Protein AF-A0A7X9EE13-F1 (afdb_monomer)

pLDDT: mean 93.96, std 5.69, range [60.81, 98.5]

Radius of gyration: 19.26 Å; Cα contacts (8 Å, |Δi|>4): 317; chains: 1; bounding box: 49×41×53 Å

Sequence (187 aa):
MRIAAYLAGLGEIGYSKIFLTPEFGPRQRLFMVMTEMELEPDPIYNGPPLCNRCMACVRECPGNAINPHKTVKVTLAGHEVEWGEFDPYKCLWAFRGAEPAKEGEKGYYIEGRDDFKPSPYTPFYRKPRNVFTHGEAICGGRGCIRACMLQLEKRGVIKNKFINPFRTEKPWLVDWSDYDPNDPRAR

Foldseek 3Di:
DQLVCQQQQQAAQAQLSQGQGQAQGRPDDDDDDDDPDDDDGDDGHDDDHLHPLPCQLCVFQLLNFFANPAKDWDQRPNDIHIHTHGHVVSNQQVQQQWDFADPPAFALQEPPGGGTAGHFQAPALHRDDAPPDPNRRSSVSRRPGVSSLQVSVVVVSHDDDDPDRPDDDDRGTHDCVVPDCPPPRRD

Structure (mmCIF, N/CA/C/O backbone):
data_AF-A0A7X9EE13-F1
#
_entry.id   AF-A0A7X9EE13-F1
#
loop_
_atom_site.group_PDB
_atom_site.id
_atom_site.type_symbol
_atom_site.label_atom_id
_atom_site.label_alt_id
_atom_site.label_comp_id
_atom_site.label_asym_id
_atom_site.label_entity_id
_atom_site.label_seq_id
_atom_site.pdbx_PDB_ins_code
_atom_site.Cartn_x
_atom_site.Cartn_y
_atom_site.Cartn_z
_atom_site.occupancy
_atom_site.B_iso_or_equiv
_atom_site.auth_seq_id
_atom_site.auth_comp_id
_atom_site.auth_asym_id
_atom_site.auth_atom_id
_atom_site.pdbx_PDB_model_num
ATOM 1 N N . MET A 1 1 ? -9.685 10.969 4.521 1.00 91.12 1 MET A N 1
AT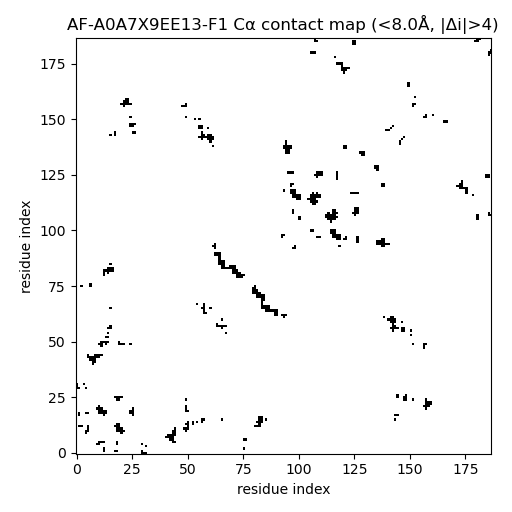OM 2 C CA . MET A 1 1 ? -10.256 9.608 4.658 1.00 91.12 1 MET A CA 1
ATOM 3 C C . MET A 1 1 ? -9.716 8.802 5.835 1.00 91.12 1 MET A C 1
ATOM 5 O O . MET A 1 1 ? -10.478 8.586 6.758 1.00 91.12 1 MET A O 1
ATOM 9 N N . ARG A 1 2 ? -8.450 8.353 5.866 1.00 96.12 2 ARG A N 1
ATOM 10 C CA . ARG A 1 2 ? -7.971 7.453 6.949 1.00 96.12 2 ARG A CA 1
ATOM 11 C C . ARG A 1 2 ? -7.957 8.094 8.342 1.00 96.12 2 ARG A C 1
ATOM 13 O O . ARG A 1 2 ? -8.285 7.430 9.309 1.00 96.12 2 ARG A O 1
ATOM 20 N N . ILE A 1 3 ? -7.629 9.384 8.416 1.00 96.75 3 ILE A N 1
ATOM 21 C CA . ILE A 1 3 ? -7.710 10.168 9.659 1.00 96.75 3 ILE A CA 1
ATOM 22 C C . ILE A 1 3 ? -9.160 10.263 10.151 1.00 96.75 3 ILE A C 1
ATOM 24 O O . ILE A 1 3 ? -9.412 10.026 11.320 1.00 96.75 3 ILE A O 1
ATOM 28 N N . ALA A 1 4 ? -10.118 10.528 9.256 1.00 96.44 4 ALA A N 1
ATOM 29 C CA . ALA A 1 4 ? -11.535 10.559 9.621 1.00 96.44 4 ALA A CA 1
ATOM 30 C C . ALA A 1 4 ? -12.015 9.198 10.157 1.00 96.44 4 ALA A C 1
ATOM 32 O O . ALA A 1 4 ? -12.682 9.150 11.177 1.00 96.44 4 ALA A O 1
ATOM 33 N N . ALA A 1 5 ? -11.602 8.091 9.530 1.00 97.44 5 ALA A N 1
ATOM 34 C CA . ALA A 1 5 ? -11.930 6.748 10.014 1.00 97.44 5 ALA A CA 1
ATOM 35 C C . ALA A 1 5 ? -11.313 6.429 11.388 1.00 97.44 5 ALA A C 1
ATOM 37 O O . ALA A 1 5 ? -11.944 5.749 12.190 1.00 97.44 5 ALA A O 1
ATOM 38 N N . TYR A 1 6 ? -10.102 6.925 11.663 1.00 98.06 6 TYR A N 1
ATOM 39 C CA . TYR A 1 6 ? -9.478 6.825 12.986 1.00 98.06 6 TYR A CA 1
ATOM 40 C C . TYR A 1 6 ? -10.282 7.595 14.040 1.00 98.06 6 TYR A C 1
ATOM 42 O O . TYR A 1 6 ? -10.610 7.046 15.087 1.00 98.06 6 TYR A O 1
ATOM 50 N N . LEU A 1 7 ? -10.624 8.852 13.735 1.00 97.38 7 LEU A N 1
ATOM 51 C CA . LEU A 1 7 ? -11.390 9.722 14.629 1.00 97.38 7 LEU A CA 1
ATOM 52 C C . LEU A 1 7 ? -12.812 9.201 14.878 1.00 97.38 7 LEU A C 1
ATOM 54 O O . LEU A 1 7 ? -13.338 9.418 15.956 1.00 97.38 7 LEU A O 1
ATOM 58 N N . ALA A 1 8 ? -13.396 8.481 13.918 1.00 96.88 8 ALA A N 1
ATOM 59 C CA . ALA A 1 8 ? -14.691 7.814 14.047 1.00 96.88 8 ALA A CA 1
ATOM 60 C C . ALA A 1 8 ? -14.609 6.423 14.712 1.00 96.88 8 ALA A C 1
ATOM 62 O O . ALA A 1 8 ? -15.507 5.606 14.543 1.00 96.88 8 ALA A O 1
ATOM 63 N N . GLY A 1 9 ? -13.499 6.085 15.377 1.00 97.50 9 GLY A N 1
ATOM 64 C CA . GLY A 1 9 ? -13.406 4.853 16.166 1.00 97.50 9 GLY A CA 1
ATOM 65 C C . GLY A 1 9 ? -13.342 3.544 15.376 1.00 97.50 9 GLY A C 1
ATOM 66 O O . GLY A 1 9 ? -13.388 2.468 15.967 1.00 97.50 9 GLY A O 1
ATOM 67 N N . LEU A 1 10 ? -13.188 3.591 14.049 1.00 97.62 10 LEU A N 1
ATOM 68 C CA . LEU A 1 10 ? -13.296 2.394 13.202 1.00 97.62 10 LEU A CA 1
ATOM 69 C C . LEU A 1 10 ? -12.076 1.458 13.287 1.00 97.62 10 LEU A C 1
ATOM 71 O O . LEU A 1 10 ? -12.108 0.347 12.755 1.00 97.62 10 LEU A O 1
ATOM 75 N N . GLY A 1 11 ? -10.972 1.905 13.890 1.00 97.62 11 GLY A N 1
ATOM 76 C CA . GLY A 1 11 ? -9.735 1.135 13.998 1.00 97.62 11 GLY A CA 1
ATOM 77 C C . GLY A 1 11 ? -8.479 2.004 14.030 1.00 97.62 11 GLY A C 1
ATOM 78 O O . GLY A 1 11 ? -8.495 3.132 14.514 1.00 97.62 11 GLY A O 1
ATOM 79 N N . GLU A 1 12 ? -7.378 1.483 13.488 1.00 97.69 12 GLU A N 1
ATOM 80 C CA . GLU A 1 12 ? -6.044 2.083 13.603 1.00 97.69 12 GLU A CA 1
ATOM 81 C C . GLU A 1 12 ? -5.408 2.397 12.245 1.00 97.69 12 GLU A C 1
ATOM 83 O O . GLU A 1 12 ? -5.646 1.732 11.235 1.00 97.69 12 GLU A O 1
ATOM 88 N N . ILE A 1 13 ? -4.499 3.373 12.222 1.00 98.00 13 ILE A N 1
ATOM 89 C CA . ILE A 1 13 ? -3.607 3.593 11.080 1.00 98.00 13 ILE A CA 1
ATOM 90 C C . ILE A 1 13 ? -2.369 2.708 11.259 1.00 98.00 13 ILE A C 1
ATOM 92 O O . ILE A 1 13 ? -1.585 2.887 12.186 1.00 98.00 13 ILE A O 1
ATOM 96 N N . GLY A 1 14 ? -2.174 1.743 10.359 1.00 97.75 14 GLY A N 1
ATOM 97 C CA . GLY A 1 14 ? -0.989 0.890 10.367 1.00 97.75 14 GLY A CA 1
ATOM 98 C C . GLY A 1 14 ? 0.277 1.620 9.914 1.00 97.75 14 GLY A C 1
ATOM 99 O O . GLY A 1 14 ? 0.218 2.670 9.277 1.00 97.75 14 GLY A O 1
ATOM 100 N N . TYR A 1 15 ? 1.444 1.011 10.149 1.00 98.50 15 TYR A N 1
ATOM 101 C CA . TYR A 1 15 ? 2.739 1.612 9.788 1.00 98.50 15 TYR A CA 1
ATOM 102 C C . TYR A 1 15 ? 2.870 1.921 8.286 1.00 98.50 15 TYR A C 1
ATOM 104 O O . TYR A 1 15 ? 3.503 2.898 7.907 1.00 98.50 15 TYR A O 1
ATOM 112 N N . SER A 1 16 ? 2.209 1.144 7.420 1.00 97.19 16 SER A N 1
ATOM 113 C CA . SER A 1 16 ? 2.119 1.394 5.971 1.00 97.19 16 SER A CA 1
ATOM 114 C C . SER A 1 16 ? 1.217 2.570 5.584 1.00 97.19 16 SER A C 1
ATOM 116 O O . SER A 1 16 ? 0.943 2.768 4.399 1.00 97.19 16 SER A O 1
ATOM 118 N N . LYS A 1 17 ? 0.677 3.299 6.568 1.00 96.50 17 LYS A N 1
ATOM 119 C CA . LYS A 1 17 ? -0.379 4.306 6.424 1.00 96.50 17 LYS A CA 1
ATOM 120 C C . LYS A 1 17 ? -1.704 3.742 5.892 1.00 96.50 17 LYS A C 1
ATOM 122 O O . LYS A 1 17 ? -2.596 4.524 5.569 1.00 96.50 17 LYS A O 1
ATOM 127 N N . ILE A 1 18 ? -1.868 2.422 5.761 1.00 97.06 18 ILE A N 1
ATOM 128 C CA . ILE A 1 18 ? -3.162 1.786 5.467 1.00 97.06 18 ILE A CA 1
ATOM 129 C C . ILE A 1 18 ? -3.992 1.717 6.748 1.00 97.06 18 ILE A C 1
ATOM 131 O O . ILE A 1 18 ? -3.458 1.458 7.823 1.00 97.06 18 ILE A O 1
ATOM 135 N N . PHE A 1 19 ? -5.296 1.954 6.621 1.00 98.06 19 PHE A N 1
ATOM 136 C CA . PHE A 1 19 ? -6.227 1.855 7.740 1.00 98.06 19 PHE A CA 1
ATOM 137 C C . PHE A 1 19 ? -6.575 0.392 8.012 1.00 98.06 19 PHE A C 1
ATOM 139 O O . PHE A 1 19 ? -6.840 -0.354 7.068 1.00 98.06 19 PHE A O 1
ATOM 146 N N . LEU A 1 20 ? -6.568 -0.006 9.277 1.00 98.31 20 LEU A N 1
ATOM 147 C CA . LEU A 1 20 ? -6.827 -1.361 9.739 1.00 98.31 20 LEU A CA 1
ATOM 148 C C . LEU A 1 20 ? -8.073 -1.344 10.622 1.00 98.31 20 LEU A C 1
ATOM 150 O O . LEU A 1 20 ? -8.149 -0.541 11.543 1.00 98.31 20 LEU A O 1
ATOM 154 N N . THR A 1 21 ? -9.022 -2.236 10.354 1.00 98.06 21 THR A N 1
ATOM 155 C CA . THR A 1 21 ? -10.226 -2.442 11.177 1.00 98.06 21 THR A CA 1
ATOM 156 C C . THR A 1 21 ? -10.137 -3.793 11.894 1.00 98.06 21 THR A C 1
ATOM 158 O O . THR A 1 21 ? -9.538 -4.726 11.339 1.00 98.06 21 THR A O 1
ATOM 161 N N . PRO A 1 22 ? -10.721 -3.950 13.094 1.00 97.38 22 PRO A N 1
ATOM 162 C CA . PRO A 1 22 ? -10.775 -5.249 13.763 1.00 97.38 22 PRO A CA 1
ATOM 163 C C . PRO A 1 22 ? -11.662 -6.248 13.006 1.00 97.38 22 PRO A C 1
ATOM 165 O O . PRO A 1 22 ? -11.444 -7.456 13.080 1.00 97.38 22 PRO A O 1
ATOM 168 N N . GLU A 1 23 ? -12.637 -5.783 12.227 1.00 96.88 23 GLU A N 1
ATOM 169 C CA . GLU A 1 23 ? -13.493 -6.645 11.418 1.00 96.88 23 GLU A CA 1
ATOM 170 C C . GLU A 1 23 ? -12.736 -7.194 10.211 1.00 96.88 23 GLU A C 1
ATOM 172 O O . GLU A 1 23 ? -12.689 -8.409 10.041 1.00 96.88 23 GLU A O 1
ATOM 177 N N . PHE A 1 24 ? -12.114 -6.335 9.395 1.00 96.69 24 PHE A N 1
ATOM 178 C CA . PHE A 1 24 ? -11.663 -6.695 8.042 1.00 96.69 24 PHE A CA 1
ATOM 179 C C . PHE A 1 24 ? -10.154 -6.546 7.803 1.00 96.69 24 PHE A C 1
ATOM 181 O O . PHE A 1 24 ? -9.668 -6.841 6.703 1.00 96.69 24 PHE A O 1
ATOM 188 N N . GLY A 1 25 ? -9.389 -6.105 8.804 1.00 96.94 25 GLY A N 1
ATOM 189 C CA . GLY A 1 25 ? -7.977 -5.789 8.629 1.00 96.94 25 GLY A CA 1
ATOM 190 C C . GLY A 1 25 ? -7.818 -4.642 7.626 1.00 96.94 25 GLY A C 1
ATOM 191 O O . GLY A 1 25 ? -8.378 -3.581 7.872 1.00 96.94 25 GLY A O 1
ATOM 192 N N . PRO A 1 26 ? -7.059 -4.794 6.524 1.00 97.06 26 PRO A N 1
ATOM 193 C CA . PRO A 1 26 ? -6.929 -3.783 5.470 1.00 97.06 26 PRO A CA 1
ATOM 194 C C . PRO A 1 26 ? -7.918 -3.957 4.296 1.00 97.06 26 PRO A C 1
ATOM 196 O O . PRO A 1 26 ? -7.830 -3.217 3.316 1.00 97.06 26 PRO A O 1
ATOM 199 N N . ARG A 1 27 ? -8.807 -4.961 4.319 1.00 94.62 27 ARG A N 1
ATOM 200 C CA . ARG A 1 27 ? -9.666 -5.349 3.180 1.00 94.62 27 ARG A CA 1
ATOM 201 C C . ARG A 1 27 ? -10.982 -4.566 3.132 1.00 94.62 27 ARG A C 1
ATOM 203 O O . ARG A 1 27 ? -12.055 -5.148 3.008 1.00 94.62 27 ARG A O 1
ATOM 210 N N . GLN A 1 28 ? -10.900 -3.246 3.194 1.00 94.50 28 GLN A N 1
ATOM 211 C CA . GLN A 1 28 ? -12.069 -2.375 3.155 1.00 94.50 28 GLN A CA 1
ATOM 212 C C . GLN A 1 28 ? -11.791 -1.104 2.361 1.00 94.50 28 GLN A C 1
ATOM 214 O O . GLN A 1 28 ? -10.645 -0.681 2.185 1.00 94.50 28 GLN A O 1
ATOM 219 N N . ARG A 1 29 ? -12.870 -0.473 1.902 1.00 93.75 29 ARG A N 1
ATOM 220 C CA . ARG A 1 29 ? -12.848 0.890 1.375 1.00 93.75 29 ARG A CA 1
ATOM 221 C C . ARG A 1 29 ? -13.528 1.805 2.378 1.00 93.75 29 ARG A C 1
ATOM 223 O O . ARG A 1 29 ? -14.504 1.420 3.007 1.00 93.75 29 ARG A O 1
ATOM 230 N N . LEU A 1 30 ? -12.983 3.006 2.518 1.00 94.81 30 LEU A N 1
ATOM 231 C CA . LEU A 1 30 ? -13.529 4.031 3.394 1.00 94.81 30 LEU A CA 1
ATOM 232 C C . LEU A 1 30 ? -14.259 5.061 2.543 1.00 94.81 30 LEU A C 1
ATOM 234 O O . LEU A 1 30 ? -13.720 5.521 1.535 1.00 94.81 30 LEU A O 1
ATOM 238 N N . PHE A 1 31 ? -15.441 5.445 2.996 1.00 95.19 31 PHE A N 1
ATOM 239 C CA . PHE A 1 31 ? -16.223 6.546 2.459 1.00 95.19 31 PHE A CA 1
ATOM 240 C C . PHE A 1 31 ? -16.659 7.441 3.621 1.00 95.19 31 PHE A C 1
ATOM 242 O O . PHE A 1 31 ? -16.659 7.002 4.768 1.00 95.19 31 PHE A O 1
ATOM 249 N N . MET A 1 32 ? -16.944 8.707 3.339 1.00 95.00 32 MET A N 1
ATOM 250 C CA . MET A 1 32 ? -17.360 9.683 4.340 1.00 95.00 32 MET A CA 1
ATOM 251 C C . MET A 1 32 ? -18.480 10.519 3.749 1.00 95.00 32 MET A C 1
ATOM 253 O O . MET A 1 32 ? -18.379 10.970 2.608 1.00 95.00 32 MET A O 1
ATOM 257 N N . VAL A 1 33 ? -19.515 10.733 4.551 1.00 95.31 33 VAL A N 1
ATOM 258 C CA . VAL A 1 33 ? -20.569 11.708 4.292 1.00 95.31 33 VAL A CA 1
ATOM 259 C C . VAL A 1 33 ? -20.319 12.876 5.232 1.00 95.31 33 VAL A C 1
ATOM 261 O O . VAL A 1 33 ? -20.123 12.670 6.426 1.00 95.31 33 VAL A O 1
ATOM 264 N N . MET A 1 34 ? -20.281 14.089 4.689 1.00 95.06 34 MET A N 1
ATOM 265 C CA . MET A 1 34 ? -20.277 15.305 5.499 1.00 95.06 34 MET A CA 1
ATOM 266 C C . MET A 1 34 ? -21.725 15.732 5.700 1.00 95.06 34 MET A C 1
ATOM 268 O O . MET A 1 34 ? -22.509 15.714 4.752 1.00 95.06 34 MET A O 1
ATOM 272 N N . THR A 1 35 ? -22.078 16.076 6.930 1.00 96.00 35 THR A N 1
ATOM 273 C CA . THR A 1 35 ? -23.426 16.497 7.301 1.00 96.00 35 THR A CA 1
ATOM 274 C C . THR A 1 35 ? -23.349 17.546 8.401 1.00 96.00 35 THR A C 1
ATOM 276 O O . THR A 1 35 ? -22.390 17.561 9.169 1.00 96.00 35 THR A O 1
ATOM 279 N N . GLU A 1 36 ? -24.351 18.418 8.450 1.00 97.69 36 GLU A N 1
ATOM 280 C CA . GLU A 1 36 ? -24.567 19.376 9.541 1.00 97.69 36 GLU A CA 1
ATOM 281 C C . GLU A 1 36 ? -25.434 18.782 10.660 1.00 97.69 36 GLU A C 1
ATOM 283 O O . GLU A 1 36 ? -25.672 19.436 11.668 1.00 97.69 36 GLU A O 1
ATOM 288 N N . MET A 1 37 ? -25.928 17.550 10.483 1.00 97.62 37 MET A N 1
ATOM 289 C CA . MET A 1 37 ? -26.672 16.841 11.519 1.00 97.62 37 MET A CA 1
ATOM 290 C C . MET A 1 37 ? -25.815 16.708 12.781 1.00 97.62 37 MET A C 1
ATOM 292 O O . MET A 1 37 ? -24.695 16.197 12.721 1.00 97.62 37 MET A O 1
ATOM 296 N N . GLU A 1 38 ? -26.364 17.133 13.917 1.00 96.62 38 GLU A N 1
ATOM 297 C CA . GLU A 1 38 ? -25.750 16.923 15.226 1.00 96.62 38 GLU A CA 1
ATOM 298 C C . GLU A 1 38 ? -25.751 15.424 15.551 1.00 96.62 38 GLU A C 1
ATOM 300 O O . GLU A 1 38 ? -26.799 14.774 15.558 1.00 96.62 38 GLU A O 1
ATOM 305 N N . LEU A 1 39 ? -24.561 14.867 15.771 1.00 95.81 39 LEU A N 1
ATOM 306 C CA . LEU A 1 39 ? -24.340 13.455 16.067 1.00 95.81 39 LEU A CA 1
ATOM 307 C C . LEU A 1 39 ? -23.351 13.338 17.223 1.00 95.81 39 LEU A C 1
ATOM 309 O O . LEU A 1 39 ? -22.328 14.027 17.241 1.00 95.81 39 LEU A O 1
ATOM 313 N N . GLU A 1 40 ? -23.629 12.423 18.146 1.00 95.88 40 GLU A N 1
ATOM 314 C CA . GLU A 1 40 ? -22.672 12.064 19.189 1.00 95.88 40 GLU A CA 1
ATOM 315 C C . GLU A 1 40 ? -21.479 11.321 18.563 1.00 95.88 40 GLU A C 1
ATOM 317 O O . GLU A 1 40 ? -21.686 10.359 17.815 1.00 95.88 40 GLU A O 1
ATOM 322 N N . PRO A 1 41 ? -20.230 11.751 18.820 1.00 95.00 41 PRO A N 1
ATOM 323 C CA . PRO A 1 41 ? -19.058 11.110 18.248 1.00 95.00 41 PRO A CA 1
ATOM 324 C C . PRO A 1 41 ? -18.795 9.752 18.905 1.00 95.00 41 PRO A C 1
ATOM 326 O O . PRO A 1 41 ? -18.795 9.621 20.130 1.00 95.00 41 PRO A O 1
ATOM 329 N N . ASP A 1 42 ? -18.478 8.753 18.085 1.00 96.25 42 ASP A N 1
ATOM 330 C CA . ASP A 1 42 ? -17.983 7.475 18.585 1.00 96.25 42 ASP A CA 1
ATOM 331 C C . ASP A 1 42 ? -16.611 7.641 19.267 1.00 96.25 42 ASP A C 1
ATOM 333 O O . ASP A 1 42 ? -15.780 8.448 18.827 1.00 96.25 42 ASP A O 1
ATOM 337 N N . PRO A 1 43 ? -16.319 6.861 20.323 1.00 96.75 43 PRO A N 1
ATOM 338 C CA . PRO A 1 43 ? -14.999 6.863 20.932 1.00 96.75 43 PRO A CA 1
ATOM 339 C C . PRO A 1 43 ? -13.950 6.331 19.951 1.00 96.75 43 PRO A C 1
ATOM 341 O O . PRO A 1 43 ? -14.206 5.420 19.162 1.00 96.75 43 PRO A O 1
ATOM 344 N N . ILE A 1 44 ? -12.721 6.841 20.055 1.00 97.62 44 ILE A N 1
ATOM 345 C CA . ILE A 1 44 ? -11.584 6.276 19.320 1.00 97.62 44 ILE A CA 1
ATOM 346 C C . ILE A 1 44 ? -11.403 4.804 19.712 1.00 97.62 44 ILE A C 1
ATOM 348 O O . ILE A 1 44 ? -11.551 4.428 20.877 1.00 97.62 44 ILE A O 1
ATOM 352 N N . TYR A 1 45 ? -11.054 3.975 18.725 1.00 97.31 45 TYR A N 1
ATOM 353 C CA . TYR A 1 45 ? -10.814 2.552 18.919 1.00 97.31 45 TYR A CA 1
ATOM 354 C C . TYR A 1 45 ? -9.810 2.307 20.053 1.00 97.31 45 TYR A C 1
ATOM 356 O O . TYR A 1 45 ? -8.687 2.808 20.028 1.00 97.31 45 TYR A O 1
ATOM 364 N N . ASN A 1 46 ? -10.213 1.490 21.023 1.00 95.56 46 ASN A N 1
ATOM 365 C CA . ASN A 1 46 ? -9.441 1.159 22.223 1.00 95.56 46 ASN A CA 1
ATOM 366 C C . ASN A 1 46 ? -9.246 -0.358 22.406 1.00 95.56 46 ASN A C 1
ATOM 368 O O . ASN A 1 46 ? -8.906 -0.820 23.496 1.00 95.56 46 ASN A O 1
ATOM 372 N N . GLY A 1 47 ? -9.505 -1.144 21.357 1.00 94.62 47 GLY A N 1
ATOM 373 C CA . GLY A 1 47 ? -9.331 -2.591 21.385 1.00 94.62 47 GLY A CA 1
ATOM 374 C C . GLY A 1 47 ? -7.863 -3.022 21.260 1.00 94.62 47 GLY A C 1
ATOM 375 O O . GLY A 1 47 ? -6.946 -2.201 21.316 1.00 94.62 47 GLY A O 1
ATOM 376 N N . PRO A 1 48 ? -7.605 -4.329 21.061 1.00 94.06 48 PRO A N 1
ATOM 377 C CA . PRO A 1 48 ? -6.252 -4.841 20.876 1.00 94.06 48 PRO A CA 1
ATOM 378 C C . PRO A 1 48 ? -5.517 -4.141 19.717 1.00 94.06 48 PRO A C 1
ATOM 380 O O . PRO A 1 48 ? -6.126 -3.963 18.655 1.00 94.06 48 PRO A O 1
ATOM 383 N N . PRO A 1 49 ? -4.212 -3.828 19.858 1.00 95.44 49 PRO A N 1
ATOM 384 C CA . PRO A 1 49 ? -3.444 -3.180 18.801 1.00 95.44 49 PRO A CA 1
ATOM 385 C C . PRO A 1 49 ? -3.468 -3.972 17.492 1.00 95.44 49 PRO A C 1
ATOM 387 O O . PRO A 1 49 ? -3.006 -5.120 17.418 1.00 95.44 49 PRO A O 1
ATOM 390 N N . LEU A 1 50 ? -3.957 -3.355 16.421 1.00 97.50 50 LEU A N 1
ATOM 391 C CA . LEU A 1 50 ? -4.015 -3.959 15.093 1.00 97.50 50 LEU A CA 1
ATOM 392 C C . LEU A 1 50 ? -2.627 -3.918 14.457 1.00 97.50 50 LEU A C 1
ATOM 394 O O . LEU A 1 50 ? -2.120 -4.940 13.987 1.00 97.50 50 LEU A O 1
ATOM 398 N N . CYS A 1 51 ? -1.943 -2.777 14.503 1.00 97.50 51 CYS A N 1
ATOM 399 C CA . CYS A 1 51 ? -0.563 -2.673 14.035 1.00 97.50 51 CYS A CA 1
ATOM 400 C C . CYS A 1 51 ? 0.437 -2.944 15.167 1.00 97.50 51 CYS A C 1
ATOM 402 O O . CYS A 1 51 ? 0.583 -2.149 16.083 1.00 97.50 51 CYS A O 1
ATOM 404 N N . ASN A 1 52 ? 1.220 -4.020 15.063 1.00 96.75 52 ASN A N 1
ATOM 405 C CA . ASN A 1 52 ? 2.295 -4.331 16.018 1.00 96.75 52 ASN A CA 1
ATOM 406 C C . ASN A 1 52 ? 3.696 -3.961 15.509 1.00 96.75 52 ASN A C 1
ATOM 408 O O . ASN A 1 52 ? 4.680 -4.560 15.933 1.00 96.75 52 ASN A O 1
ATOM 412 N N . ARG A 1 53 ? 3.794 -3.061 14.521 1.00 96.56 53 ARG A N 1
ATOM 413 C CA . ARG A 1 53 ? 5.071 -2.671 13.892 1.00 96.56 53 ARG A CA 1
ATOM 414 C C . ARG A 1 53 ? 5.928 -3.854 13.412 1.00 96.56 53 ARG A C 1
ATOM 416 O O . ARG A 1 53 ? 7.146 -3.766 13.367 1.00 96.56 53 ARG A O 1
ATOM 423 N N . CYS A 1 54 ? 5.309 -4.945 12.957 1.00 97.50 54 CYS A N 1
ATOM 424 C CA . CYS A 1 54 ? 6.035 -6.120 12.451 1.00 97.50 54 CYS A CA 1
ATOM 425 C C . CYS A 1 54 ? 6.865 -5.876 11.176 1.00 97.50 54 CYS A C 1
ATOM 427 O O . CYS A 1 54 ? 7.575 -6.782 10.735 1.00 97.50 54 CYS A O 1
ATOM 429 N N . MET A 1 55 ? 6.722 -4.711 10.533 1.00 98.06 55 MET A N 1
ATOM 430 C CA . MET A 1 55 ? 7.392 -4.306 9.287 1.00 98.06 55 MET A CA 1
ATOM 431 C C . MET A 1 55 ? 7.165 -5.230 8.082 1.00 98.06 55 MET A C 1
ATOM 433 O O . MET A 1 55 ? 7.856 -5.115 7.074 1.00 98.06 55 MET A O 1
ATOM 437 N N . ALA A 1 56 ? 6.159 -6.111 8.129 1.00 97.62 56 ALA A N 1
ATOM 438 C CA . ALA A 1 56 ? 5.822 -6.973 6.995 1.00 97.62 56 ALA A CA 1
ATOM 439 C C . ALA A 1 56 ? 5.418 -6.161 5.757 1.00 97.62 56 ALA A C 1
ATOM 441 O O . ALA A 1 56 ? 5.801 -6.503 4.644 1.00 97.62 56 ALA A O 1
ATOM 442 N N . CYS A 1 57 ? 4.705 -5.048 5.952 1.00 98.12 57 CYS A N 1
ATOM 443 C CA . CYS A 1 57 ? 4.349 -4.143 4.865 1.00 98.12 57 CYS A CA 1
ATOM 444 C C . CYS A 1 57 ? 5.554 -3.489 4.188 1.00 98.12 57 CYS A C 1
ATOM 446 O O . CYS A 1 57 ? 5.497 -3.269 2.982 1.00 98.12 57 CYS A O 1
ATOM 448 N N . VAL A 1 58 ? 6.615 -3.203 4.948 1.00 98.31 58 VAL A N 1
ATOM 449 C CA . VAL A 1 58 ? 7.863 -2.633 4.432 1.00 98.31 58 VAL A CA 1
ATOM 450 C C . VAL A 1 58 ? 8.636 -3.702 3.666 1.00 98.31 58 VAL A C 1
ATOM 452 O O . VAL A 1 58 ? 8.918 -3.510 2.490 1.00 98.31 58 VAL A O 1
ATOM 455 N N . ARG A 1 59 ? 8.881 -4.865 4.291 1.00 97.44 59 ARG A N 1
ATOM 456 C CA . ARG A 1 59 ? 9.637 -5.979 3.686 1.00 97.44 59 ARG A CA 1
ATOM 457 C C . ARG A 1 59 ? 9.039 -6.489 2.374 1.00 97.44 59 ARG A C 1
ATOM 459 O O . ARG A 1 59 ? 9.772 -6.931 1.502 1.00 97.44 59 ARG A O 1
ATOM 466 N N . GLU A 1 60 ? 7.715 -6.470 2.250 1.00 96.56 60 GLU A N 1
ATOM 467 C CA . GLU A 1 60 ? 6.999 -7.010 1.086 1.00 96.56 60 GLU A CA 1
ATOM 468 C C . GLU A 1 60 ? 6.552 -5.922 0.095 1.00 96.56 60 GLU A C 1
ATOM 470 O O . GLU A 1 60 ? 5.842 -6.226 -0.867 1.00 96.56 60 GLU A O 1
ATOM 475 N N . CYS A 1 61 ? 6.898 -4.648 0.323 1.00 96.94 61 CYS A N 1
ATOM 476 C CA . CYS A 1 61 ? 6.586 -3.576 -0.619 1.00 96.94 61 CYS A CA 1
ATOM 477 C C . CYS A 1 61 ? 7.501 -3.695 -1.847 1.00 96.94 61 CYS A C 1
ATOM 479 O O . CYS A 1 61 ? 8.692 -3.425 -1.724 1.00 96.94 61 CYS A O 1
ATOM 481 N N . PRO A 1 62 ? 6.978 -4.019 -3.044 1.00 95.75 62 PRO A N 1
ATOM 482 C CA . PRO A 1 62 ? 7.833 -4.202 -4.215 1.00 95.75 62 PRO A CA 1
ATOM 483 C C . PRO A 1 62 ? 8.575 -2.925 -4.628 1.00 95.75 62 PRO A C 1
ATOM 485 O O . PRO A 1 62 ? 9.647 -3.004 -5.209 1.00 95.75 62 PRO A O 1
ATOM 488 N N . GLY A 1 63 ? 8.013 -1.753 -4.320 1.00 95.25 63 GLY A N 1
ATOM 489 C CA . GLY A 1 63 ? 8.627 -0.465 -4.639 1.00 95.25 63 GLY A CA 1
ATOM 490 C C . GLY A 1 63 ? 9.556 0.085 -3.565 1.00 95.25 63 GLY A C 1
ATOM 491 O O . GLY A 1 63 ? 10.078 1.176 -3.754 1.00 95.25 63 GLY A O 1
ATOM 492 N N . ASN A 1 64 ? 9.715 -0.586 -2.415 1.00 96.75 64 ASN A N 1
ATOM 493 C CA . ASN A 1 64 ? 10.418 -0.023 -1.252 1.00 96.75 64 ASN A CA 1
ATOM 494 C C . ASN A 1 64 ? 9.936 1.405 -0.909 1.00 96.75 64 ASN A C 1
ATOM 496 O O . ASN A 1 64 ? 10.721 2.302 -0.603 1.00 96.75 64 ASN A O 1
ATOM 500 N N . ALA A 1 65 ? 8.621 1.619 -1.026 1.00 97.56 65 ALA A N 1
ATOM 501 C CA . ALA A 1 65 ? 7.996 2.938 -0.944 1.00 97.56 65 ALA A CA 1
ATOM 502 C C . ALA A 1 65 ? 7.697 3.387 0.494 1.00 97.56 65 ALA A C 1
ATOM 504 O O . ALA A 1 65 ? 7.355 4.542 0.714 1.00 97.56 65 ALA A O 1
ATOM 505 N N . ILE A 1 66 ? 7.776 2.478 1.468 1.00 98.25 66 ILE A N 1
ATOM 506 C CA . ILE A 1 66 ? 7.528 2.771 2.882 1.00 98.25 66 ILE A CA 1
ATOM 507 C C . ILE A 1 66 ? 8.883 2.780 3.581 1.00 98.25 66 ILE A C 1
ATOM 509 O O . ILE A 1 66 ? 9.585 1.769 3.571 1.00 98.25 66 ILE A O 1
ATOM 513 N N . ASN A 1 67 ? 9.252 3.906 4.180 1.00 97.94 67 ASN A N 1
ATOM 514 C CA . ASN A 1 67 ? 10.513 4.046 4.887 1.00 97.94 67 ASN A CA 1
ATOM 515 C C . ASN A 1 67 ? 10.483 3.225 6.195 1.00 97.94 67 ASN A C 1
ATOM 517 O O . ASN A 1 67 ? 9.524 3.362 6.953 1.00 97.94 67 ASN A O 1
ATOM 521 N N . PRO A 1 68 ? 11.492 2.379 6.480 1.00 97.44 68 PRO A N 1
ATOM 522 C CA . PR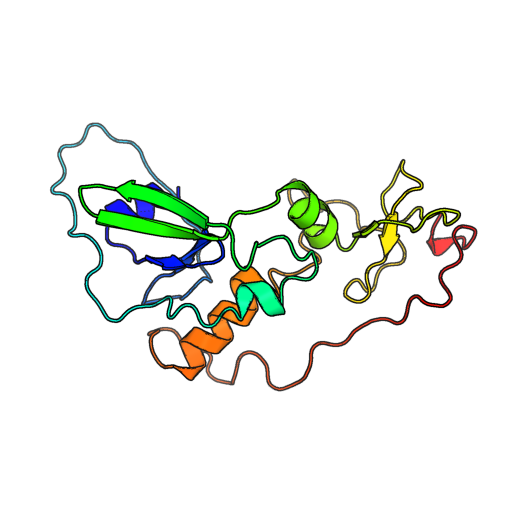O A 1 68 ? 11.562 1.601 7.723 1.00 97.44 68 PRO A CA 1
ATOM 523 C C . PRO A 1 68 ? 11.954 2.417 8.964 1.00 97.44 68 PRO A C 1
ATOM 525 O O . PRO A 1 68 ? 11.836 1.912 10.080 1.00 97.44 68 PRO A O 1
ATOM 528 N N . HIS A 1 69 ? 12.477 3.633 8.785 1.00 96.56 69 HIS A N 1
ATOM 529 C CA . HIS A 1 69 ? 13.112 4.403 9.857 1.00 96.56 69 HIS A CA 1
ATOM 530 C C . HIS A 1 69 ? 12.532 5.806 10.007 1.00 96.56 69 HIS A C 1
ATOM 532 O O . HIS A 1 69 ? 12.286 6.246 11.126 1.00 96.56 69 HIS A O 1
ATOM 538 N N . LYS A 1 70 ? 12.296 6.512 8.897 1.00 98.06 70 LYS A N 1
ATOM 539 C CA . LYS A 1 70 ? 11.670 7.836 8.924 1.00 98.06 70 LYS A CA 1
ATOM 540 C C . LYS A 1 70 ? 10.166 7.693 9.070 1.00 98.06 70 LYS A C 1
ATOM 542 O O . LYS A 1 70 ? 9.544 6.895 8.367 1.00 98.06 70 LYS A O 1
ATOM 547 N N . THR A 1 71 ? 9.582 8.485 9.956 1.00 98.31 71 THR A N 1
ATOM 548 C CA . THR A 1 71 ? 8.154 8.441 10.255 1.00 98.31 71 THR A CA 1
ATOM 549 C C . THR A 1 71 ? 7.533 9.825 10.198 1.00 98.31 71 THR A C 1
ATOM 551 O O . THR A 1 71 ? 8.208 10.847 10.302 1.00 98.31 71 THR A O 1
ATOM 554 N N . VAL A 1 72 ? 6.220 9.841 10.005 1.00 98.00 72 VAL A N 1
ATOM 555 C CA . VAL A 1 72 ? 5.384 11.029 10.132 1.00 98.00 72 VAL A CA 1
ATOM 556 C C . VAL A 1 72 ? 4.554 10.854 11.393 1.00 98.00 72 VAL A C 1
ATOM 558 O O . VAL A 1 72 ? 3.893 9.825 11.552 1.00 98.00 72 VAL A O 1
ATOM 561 N N . LYS A 1 73 ? 4.589 11.860 12.266 1.00 98.12 73 LYS A N 1
ATOM 562 C CA . LYS A 1 73 ? 3.813 11.919 13.506 1.00 98.12 73 LYS A CA 1
ATOM 563 C C . LYS A 1 73 ? 2.796 13.043 13.422 1.00 98.12 73 LYS A C 1
ATOM 565 O O . LYS A 1 73 ? 3.110 14.123 12.925 1.00 98.12 73 LYS A O 1
ATOM 570 N N . VAL A 1 74 ? 1.587 12.779 13.895 1.00 97.62 74 VAL A N 1
ATOM 571 C CA . VAL A 1 74 ? 0.506 13.763 13.974 1.00 97.62 74 VAL A CA 1
ATOM 572 C C . VAL A 1 74 ? -0.263 13.582 15.276 1.00 97.62 74 VAL A C 1
ATOM 574 O O . VAL A 1 74 ? -0.417 12.459 15.752 1.00 97.62 74 VAL A O 1
ATOM 577 N N . THR A 1 75 ? -0.794 14.674 15.818 1.00 98.19 75 THR A N 1
ATOM 578 C CA . THR A 1 75 ? -1.700 14.634 16.972 1.00 98.19 75 THR A CA 1
ATOM 579 C C . THR A 1 75 ? -3.142 14.690 16.480 1.00 98.19 75 THR A C 1
ATOM 581 O O . THR A 1 75 ? -3.532 15.643 15.807 1.00 98.19 75 THR A O 1
ATOM 584 N N . LEU A 1 76 ? -3.937 13.669 16.800 1.00 96.94 76 LEU A N 1
ATOM 585 C CA . LEU A 1 76 ? -5.335 13.521 16.391 1.00 96.94 76 LEU A CA 1
ATOM 586 C C . LEU A 1 76 ? -6.209 13.381 17.637 1.00 96.94 76 LEU A C 1
ATOM 588 O O . LEU A 1 76 ? -6.108 12.380 18.340 1.00 96.94 76 LEU A O 1
ATOM 592 N N . ALA A 1 77 ? -7.039 14.391 17.921 1.00 94.81 77 ALA A N 1
ATOM 593 C CA . ALA A 1 77 ? -7.899 14.433 19.112 1.00 94.81 77 ALA A CA 1
ATOM 594 C C . ALA A 1 77 ? -7.148 14.115 20.428 1.00 94.81 77 ALA A C 1
ATOM 596 O O . ALA A 1 77 ? -7.638 13.381 21.275 1.00 94.81 77 ALA A O 1
ATOM 597 N N . GLY A 1 78 ? -5.923 14.634 20.580 1.00 96.00 78 GLY A N 1
ATOM 598 C CA . GLY A 1 78 ? -5.078 14.396 21.759 1.00 96.00 78 GLY A CA 1
ATOM 599 C C . GLY A 1 78 ? -4.253 13.102 21.730 1.00 96.00 78 GLY A C 1
ATOM 600 O O . GLY A 1 78 ? -3.421 12.904 22.609 1.00 96.00 78 GLY A O 1
ATOM 601 N N . HIS A 1 79 ? -4.411 12.254 20.711 1.00 95.88 79 HIS A N 1
ATOM 602 C CA . HIS A 1 79 ? -3.625 11.031 20.540 1.00 95.88 79 HIS A CA 1
ATOM 603 C C . HIS A 1 79 ? -2.488 11.236 19.535 1.00 95.88 79 HIS A C 1
ATOM 605 O O . HIS A 1 79 ? -2.721 11.698 18.416 1.00 95.88 79 HIS A O 1
ATOM 611 N N . GLU A 1 80 ? -1.264 10.851 19.895 1.00 97.38 80 GLU A N 1
ATOM 612 C CA . GLU A 1 80 ? -0.160 10.778 18.934 1.00 97.38 80 GLU A CA 1
ATOM 613 C C . GLU A 1 80 ? -0.311 9.549 18.032 1.00 97.38 80 GLU A C 1
ATOM 615 O O . GLU A 1 80 ? -0.357 8.408 18.495 1.00 97.38 80 GLU A O 1
ATOM 620 N N . VAL A 1 81 ? -0.355 9.784 16.722 1.00 97.19 81 VAL A N 1
ATOM 621 C CA . VAL A 1 81 ? -0.451 8.743 15.698 1.00 97.19 81 VAL A CA 1
ATOM 622 C C . VAL A 1 81 ? 0.756 8.831 14.773 1.00 97.19 81 VAL A C 1
ATOM 624 O O . VAL A 1 81 ? 1.162 9.914 14.351 1.00 97.19 81 VAL A O 1
ATOM 627 N N . GLU A 1 82 ? 1.334 7.677 14.443 1.00 97.56 82 GLU A N 1
ATOM 628 C CA . GLU A 1 82 ? 2.592 7.579 13.703 1.00 97.56 82 GLU A CA 1
ATOM 629 C C . GLU A 1 82 ? 2.539 6.498 12.617 1.00 97.56 82 GLU A C 1
ATOM 631 O O . GLU A 1 82 ? 2.058 5.385 12.839 1.00 97.56 82 GLU A O 1
ATOM 636 N N . TRP A 1 83 ? 3.108 6.797 11.450 1.00 98.06 83 TRP A N 1
ATOM 637 C CA . TRP A 1 83 ? 3.311 5.838 10.360 1.00 98.06 83 TRP A CA 1
ATOM 638 C C . TRP A 1 83 ? 4.633 6.101 9.626 1.00 98.06 83 TRP A C 1
ATOM 640 O O . TRP A 1 83 ? 5.227 7.170 9.762 1.00 98.06 83 TRP A O 1
ATOM 650 N N . GLY A 1 84 ? 5.101 5.132 8.837 1.00 98.06 84 GLY A N 1
ATOM 651 C CA . GLY A 1 84 ? 6.315 5.273 8.031 1.00 98.06 84 GLY A CA 1
ATOM 652 C C . GLY A 1 84 ? 6.170 6.349 6.956 1.00 98.06 84 GLY A C 1
ATOM 653 O O . GLY A 1 84 ? 5.122 6.464 6.313 1.00 98.06 84 GLY A O 1
ATOM 654 N N . GLU A 1 85 ? 7.223 7.136 6.747 1.00 98.00 85 GLU A N 1
ATOM 655 C CA . GLU A 1 85 ? 7.305 8.068 5.623 1.00 98.00 85 GLU A CA 1
ATOM 656 C C . GLU A 1 85 ? 7.101 7.301 4.310 1.00 98.00 85 GLU A C 1
ATOM 658 O O . GLU A 1 85 ? 7.592 6.185 4.132 1.00 98.00 85 GLU A O 1
ATOM 663 N N . PHE A 1 86 ? 6.323 7.883 3.403 1.00 95.88 86 PHE A N 1
ATOM 664 C CA . PHE A 1 86 ? 5.863 7.211 2.197 1.00 95.88 86 PHE A CA 1
ATOM 665 C C . PHE A 1 86 ? 6.314 7.978 0.960 1.00 95.88 86 PHE A C 1
ATOM 667 O O . PHE A 1 86 ? 5.999 9.158 0.822 1.00 95.88 86 PHE A O 1
ATOM 674 N N . ASP A 1 87 ? 6.999 7.287 0.053 1.00 97.56 87 ASP A N 1
ATOM 675 C CA . ASP A 1 87 ? 7.433 7.807 -1.239 1.00 97.56 87 ASP A CA 1
ATOM 676 C C . ASP A 1 87 ? 6.354 7.524 -2.307 1.00 97.56 87 ASP A C 1
ATOM 678 O O . ASP A 1 87 ? 6.168 6.368 -2.723 1.00 97.56 87 ASP A O 1
ATOM 682 N N . PRO A 1 88 ? 5.615 8.553 -2.765 1.00 95.88 88 PRO A N 1
ATOM 683 C CA . PRO A 1 88 ? 4.536 8.366 -3.725 1.00 95.88 88 PRO A CA 1
ATOM 684 C C . PRO A 1 88 ? 5.038 7.961 -5.114 1.00 95.88 88 PRO A C 1
ATOM 686 O O . PRO A 1 88 ? 4.323 7.237 -5.804 1.00 95.88 88 PRO A O 1
ATOM 689 N N . TYR A 1 89 ? 6.248 8.362 -5.517 1.00 95.50 89 TYR A N 1
ATOM 690 C CA . TYR A 1 89 ? 6.797 8.034 -6.834 1.00 95.50 89 TYR A CA 1
ATOM 691 C C . TYR A 1 89 ? 7.199 6.565 -6.905 1.00 95.50 89 TYR A C 1
ATOM 693 O O . TYR A 1 89 ? 6.802 5.857 -7.832 1.00 95.50 89 TYR A O 1
ATOM 701 N N . LYS A 1 90 ? 7.899 6.065 -5.882 1.00 96.38 90 LYS A N 1
ATOM 702 C CA . LYS A 1 90 ? 8.214 4.633 -5.775 1.00 96.38 90 LYS A CA 1
ATOM 703 C C . LYS A 1 90 ? 6.957 3.775 -5.739 1.00 96.38 90 LYS A C 1
ATOM 705 O O . LYS A 1 90 ? 6.893 2.737 -6.396 1.00 96.38 90 LYS A O 1
ATOM 710 N N . CYS A 1 91 ? 5.941 4.210 -4.990 1.00 95.50 91 CYS A N 1
ATOM 711 C CA . CYS A 1 91 ? 4.676 3.492 -4.943 1.00 95.50 91 CYS A CA 1
ATOM 712 C C . CYS A 1 91 ? 3.972 3.494 -6.302 1.00 95.50 91 CYS A C 1
ATOM 714 O O . CYS A 1 91 ? 3.516 2.441 -6.724 1.00 95.50 91 CYS A O 1
ATOM 716 N N . LEU A 1 92 ? 3.904 4.638 -6.990 1.00 94.31 92 LEU A N 1
ATOM 717 C CA . LEU A 1 92 ? 3.238 4.776 -8.286 1.00 94.31 92 LEU A CA 1
ATOM 718 C C . LEU A 1 92 ? 3.780 3.783 -9.320 1.00 94.31 92 LEU A C 1
ATOM 720 O O . LEU A 1 92 ? 3.006 3.082 -9.974 1.00 94.31 92 LEU A O 1
ATOM 724 N N . TRP A 1 93 ? 5.103 3.705 -9.461 1.00 95.06 93 TRP A N 1
ATOM 725 C CA . TRP A 1 93 ? 5.717 2.844 -10.472 1.00 95.06 93 TRP A CA 1
ATOM 726 C C . TRP A 1 93 ? 5.628 1.374 -10.098 1.00 95.06 93 TRP A C 1
ATOM 728 O O . TRP A 1 93 ? 5.215 0.557 -10.922 1.00 95.06 93 TRP A O 1
ATOM 738 N N . ALA A 1 94 ? 5.868 1.050 -8.828 1.00 95.19 94 ALA A N 1
ATOM 739 C CA . ALA A 1 94 ? 5.719 -0.319 -8.373 1.00 95.19 94 ALA A CA 1
ATOM 740 C C . ALA A 1 94 ? 4.264 -0.799 -8.444 1.00 95.19 94 ALA A C 1
ATOM 742 O O . ALA A 1 94 ? 3.990 -1.938 -8.813 1.00 95.19 94 ALA A O 1
ATOM 743 N N . PHE A 1 95 ? 3.303 0.075 -8.140 1.00 94.31 95 PHE A N 1
ATOM 744 C CA . PHE A 1 95 ? 1.875 -0.196 -8.294 1.00 94.31 95 PHE A CA 1
ATOM 745 C C . PHE A 1 95 ? 1.556 -0.652 -9.716 1.00 94.31 95 PHE A C 1
ATOM 747 O O . PHE A 1 95 ? 0.886 -1.670 -9.875 1.00 94.31 95 PHE A O 1
ATOM 754 N N . ARG A 1 96 ? 2.153 0.015 -10.710 1.00 94.62 96 ARG A N 1
ATOM 755 C CA . ARG A 1 96 ? 2.041 -0.269 -12.147 1.00 94.62 96 ARG A CA 1
ATOM 756 C C . ARG A 1 96 ? 2.944 -1.406 -12.641 1.00 94.62 96 ARG A C 1
ATOM 758 O O . ARG A 1 96 ? 2.971 -1.651 -13.844 1.00 94.62 96 ARG A O 1
ATOM 765 N N . GLY A 1 97 ? 3.668 -2.100 -11.761 1.00 95.69 97 GLY A N 1
ATOM 766 C CA . GLY A 1 97 ? 4.560 -3.208 -12.123 1.00 95.69 97 GLY A CA 1
ATOM 767 C C . GLY A 1 97 ? 5.836 -2.789 -12.852 1.00 95.69 97 GLY A C 1
ATOM 768 O O . GLY A 1 97 ? 6.410 -3.610 -13.559 1.00 95.69 97 GLY A O 1
ATOM 769 N N . ALA A 1 98 ? 6.237 -1.523 -12.734 1.00 95.81 98 ALA A N 1
ATOM 770 C CA . ALA A 1 98 ? 7.397 -0.969 -13.418 1.00 95.81 98 ALA A CA 1
ATOM 771 C C . ALA A 1 98 ? 8.622 -0.910 -12.496 1.00 95.81 98 ALA A C 1
ATOM 773 O O . ALA A 1 98 ? 8.521 -0.509 -11.334 1.00 95.81 98 ALA A O 1
ATOM 774 N N . GLU A 1 99 ? 9.780 -1.273 -13.042 1.00 95.25 99 GLU A N 1
ATOM 775 C CA . GLU A 1 99 ? 11.097 -1.134 -12.423 1.00 95.25 99 GLU A CA 1
ATOM 776 C C . GLU A 1 99 ? 11.914 -0.095 -13.203 1.00 95.25 99 GLU A C 1
ATOM 778 O O . GLU A 1 99 ? 11.962 -0.184 -14.432 1.00 95.25 99 GLU A O 1
ATOM 783 N N . PRO A 1 10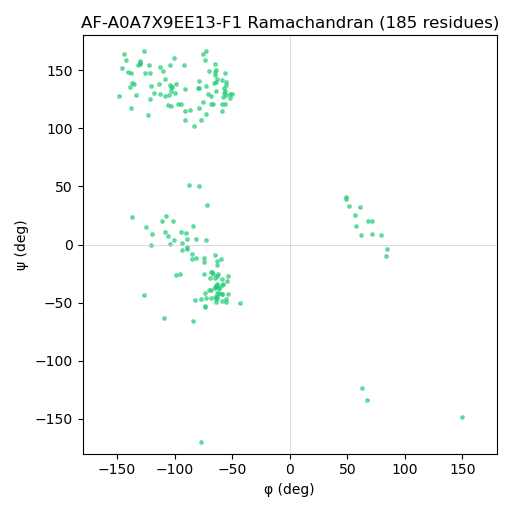0 ? 12.527 0.907 -12.546 1.00 95.12 100 PRO A N 1
ATOM 784 C CA . PRO A 1 100 ? 13.392 1.862 -13.233 1.00 95.12 100 PRO A CA 1
ATOM 785 C C . PRO A 1 100 ? 14.522 1.148 -13.982 1.00 95.12 100 PRO A C 1
ATOM 787 O O . PRO A 1 100 ? 15.200 0.290 -13.414 1.00 95.12 100 PRO A O 1
ATOM 790 N N . ALA A 1 101 ? 14.731 1.508 -15.246 1.00 94.25 101 ALA A N 1
ATOM 791 C CA . ALA A 1 101 ? 15.879 1.047 -16.011 1.00 94.25 101 ALA A CA 1
ATOM 792 C C . ALA A 1 101 ? 17.177 1.553 -15.361 1.00 94.25 101 ALA A C 1
ATOM 794 O O . ALA A 1 101 ? 17.239 2.667 -14.832 1.00 94.25 101 ALA A O 1
ATOM 795 N N . LYS A 1 102 ? 18.217 0.717 -15.382 1.00 93.31 102 LYS A N 1
ATOM 796 C CA . LYS A 1 102 ? 19.551 1.115 -14.921 1.00 93.31 102 LYS A CA 1
ATOM 797 C C . LYS A 1 102 ? 20.215 2.021 -15.953 1.00 93.31 102 LYS A C 1
ATOM 799 O O . LYS A 1 102 ? 19.804 2.076 -17.110 1.00 93.31 102 LYS A O 1
ATOM 804 N N . GLU A 1 103 ? 21.269 2.711 -15.538 1.00 92.00 103 GLU A N 1
ATOM 805 C CA . GLU A 1 103 ? 22.072 3.527 -16.445 1.00 92.00 103 GLU A CA 1
ATOM 806 C C . GLU A 1 103 ? 22.583 2.692 -17.633 1.00 92.00 103 GLU A C 1
ATOM 808 O O . GLU A 1 103 ? 23.122 1.601 -17.452 1.00 92.00 103 GLU A O 1
ATOM 813 N N . GLY A 1 104 ? 22.361 3.189 -18.853 1.00 91.38 104 GLY A N 1
ATOM 814 C CA . 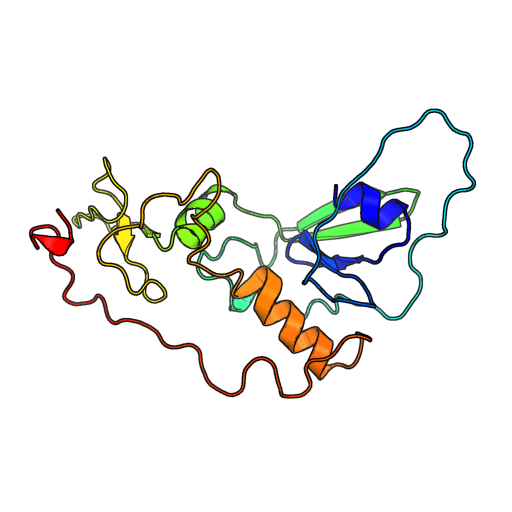GLY A 1 104 ? 22.698 2.494 -20.100 1.00 91.38 104 GLY A CA 1
ATOM 815 C C . GLY A 1 104 ? 21.655 1.480 -20.592 1.00 91.38 104 GLY A C 1
ATOM 816 O O . GLY A 1 104 ? 21.747 1.039 -21.737 1.00 91.38 104 GLY A O 1
ATOM 817 N N . GLU A 1 105 ? 20.643 1.139 -19.790 1.00 93.31 105 GLU A N 1
ATOM 818 C CA . GLU A 1 105 ? 19.526 0.291 -20.213 1.00 93.31 105 GLU A CA 1
ATOM 819 C C . GLU A 1 105 ? 18.357 1.132 -20.745 1.00 93.31 105 GLU A C 1
ATOM 821 O O . GLU A 1 105 ? 18.160 2.284 -20.360 1.00 93.31 105 GLU A O 1
ATOM 826 N N . LYS A 1 106 ? 17.540 0.527 -21.612 1.00 93.94 106 LYS A N 1
ATOM 827 C CA . LYS A 1 106 ? 16.247 1.081 -22.028 1.00 93.94 106 LYS A CA 1
ATOM 828 C C . LYS A 1 106 ? 15.129 0.114 -21.689 1.00 93.94 106 LYS A C 1
ATOM 830 O O . LYS A 1 106 ? 15.309 -1.102 -21.748 1.00 93.94 106 LYS A O 1
ATOM 835 N N . GLY A 1 107 ? 13.963 0.658 -21.373 1.00 94.62 107 GLY A N 1
ATOM 836 C CA . GLY A 1 107 ? 12.763 -0.115 -21.114 1.00 94.62 107 GLY A CA 1
ATOM 837 C C . GLY A 1 107 ? 11.509 0.637 -21.528 1.00 94.62 107 GLY A C 1
ATOM 838 O O . GLY A 1 107 ? 11.270 1.760 -21.096 1.00 94.62 107 GLY A O 1
ATOM 839 N N . TYR A 1 108 ? 10.683 -0.027 -22.330 1.00 95.25 108 TYR A N 1
ATOM 840 C CA . TYR A 1 108 ? 9.443 0.518 -22.887 1.00 95.25 108 TYR A CA 1
ATOM 841 C C . TYR A 1 108 ? 8.197 -0.082 -22.226 1.00 95.25 108 TYR A C 1
ATOM 843 O O . TYR A 1 108 ? 7.123 -0.148 -22.825 1.00 95.25 108 TYR A O 1
ATOM 851 N N . TYR A 1 109 ? 8.330 -0.563 -20.985 1.00 95.19 109 TYR A N 1
ATOM 852 C CA . TYR A 1 109 ? 7.224 -1.189 -20.261 1.00 95.19 109 TYR A CA 1
ATOM 853 C C . TYR A 1 109 ? 6.074 -0.202 -20.002 1.00 95.19 109 TYR A C 1
ATOM 855 O O . TYR A 1 109 ? 4.900 -0.584 -20.027 1.00 95.19 109 TYR A O 1
ATOM 863 N N . ILE A 1 110 ? 6.405 1.072 -19.768 1.00 93.88 110 ILE A N 1
ATOM 864 C CA . ILE A 1 110 ? 5.437 2.167 -19.687 1.00 93.88 110 ILE A CA 1
ATOM 865 C C . ILE A 1 110 ? 5.336 2.844 -21.057 1.00 93.88 110 ILE A C 1
ATOM 867 O O . ILE A 1 110 ? 6.314 3.386 -21.559 1.00 93.88 110 ILE A O 1
ATOM 871 N N . GLU A 1 111 ? 4.131 2.851 -21.630 1.00 90.56 111 GLU A N 1
ATOM 872 C CA . GLU A 1 111 ? 3.839 3.505 -22.913 1.00 90.56 111 GLU A CA 1
ATOM 873 C C . GLU A 1 111 ? 4.319 4.969 -22.919 1.00 90.56 111 GLU A C 1
ATOM 875 O O . GLU A 1 111 ? 4.035 5.734 -21.993 1.00 90.56 111 GLU A O 1
ATOM 880 N N . GLY A 1 112 ? 5.068 5.342 -23.962 1.00 91.56 112 GLY A N 1
ATOM 881 C CA . GLY A 1 112 ? 5.625 6.687 -24.134 1.00 91.56 112 GLY A CA 1
ATOM 882 C C . GLY A 1 112 ? 6.885 6.991 -23.316 1.00 91.56 112 GLY A C 1
ATOM 883 O O . GLY A 1 112 ? 7.308 8.144 -23.285 1.00 91.56 112 GLY A O 1
ATOM 884 N N . ARG A 1 113 ? 7.486 5.997 -22.653 1.00 93.94 113 ARG A N 1
ATOM 885 C CA . ARG A 1 113 ? 8.728 6.150 -21.881 1.00 93.94 113 ARG A CA 1
ATOM 886 C C . ARG A 1 113 ? 9.754 5.087 -22.257 1.00 93.94 113 ARG A C 1
ATOM 888 O O . ARG A 1 113 ? 9.368 4.014 -22.708 1.00 93.94 113 ARG A O 1
ATOM 895 N N . ASP A 1 114 ? 11.034 5.382 -22.047 1.00 95.00 114 ASP A N 1
ATOM 896 C CA . ASP A 1 114 ? 12.158 4.467 -22.291 1.00 95.00 114 ASP A CA 1
ATOM 897 C C . ASP A 1 114 ? 12.987 4.150 -21.030 1.00 95.00 114 ASP A C 1
ATOM 899 O O . ASP A 1 114 ? 14.021 3.490 -21.116 1.00 95.00 114 ASP A O 1
ATOM 903 N N . ASP A 1 115 ? 12.510 4.567 -19.854 1.00 95.75 115 ASP A N 1
ATOM 904 C CA . ASP A 1 115 ? 13.203 4.474 -18.567 1.00 95.75 115 ASP A CA 1
ATOM 905 C C . ASP A 1 115 ? 12.611 3.424 -17.607 1.00 95.75 115 ASP A C 1
ATOM 907 O O . ASP A 1 115 ? 12.986 3.386 -16.434 1.00 95.75 115 ASP A O 1
ATOM 911 N N . PHE A 1 116 ? 11.701 2.556 -18.072 1.00 96.12 116 PHE A N 1
ATOM 912 C CA . PHE A 1 116 ? 11.061 1.535 -17.231 1.00 96.12 116 PHE A CA 1
ATOM 913 C C . PHE A 1 116 ? 11.025 0.149 -17.871 1.00 96.12 116 PHE A C 1
ATOM 915 O O . PHE A 1 116 ? 10.482 -0.053 -18.956 1.00 96.12 116 PHE A O 1
ATOM 922 N N . LYS A 1 117 ? 11.499 -0.844 -17.124 1.00 96.25 117 LYS A N 1
ATOM 923 C CA . LYS A 1 117 ? 11.428 -2.273 -17.443 1.00 96.25 117 LYS A CA 1
ATOM 924 C C . LYS A 1 117 ? 10.286 -2.947 -16.667 1.00 96.25 117 LYS A C 1
ATOM 926 O O . LYS A 1 117 ? 9.804 -2.386 -15.674 1.00 96.25 117 LYS A O 1
ATOM 931 N N . PRO A 1 118 ? 9.808 -4.127 -17.100 1.00 96.19 118 PRO A N 1
ATOM 932 C CA . PRO A 1 118 ? 8.873 -4.905 -16.297 1.00 96.19 118 PRO A CA 1
ATOM 933 C C . PRO A 1 118 ? 9.546 -5.351 -14.994 1.00 96.19 118 PRO A C 1
ATOM 935 O O . PRO A 1 118 ? 10.661 -5.865 -15.002 1.00 96.19 118 PRO A O 1
ATOM 938 N N . SER A 1 119 ? 8.872 -5.165 -13.860 1.00 96.12 119 SER A N 1
ATOM 939 C CA . SER A 1 119 ? 9.337 -5.720 -12.588 1.00 96.12 119 SER A CA 1
ATOM 940 C C . SER A 1 119 ? 9.128 -7.244 -12.496 1.00 96.12 119 SER A C 1
ATOM 942 O O . SER A 1 119 ? 8.176 -7.774 -13.070 1.00 96.12 119 SER A O 1
ATOM 944 N N . PRO A 1 120 ? 9.863 -7.961 -11.625 1.00 95.94 120 PRO A N 1
ATOM 945 C CA . PRO A 1 120 ? 9.700 -9.410 -11.440 1.00 95.94 120 PRO A CA 1
ATOM 946 C C . PRO A 1 120 ? 8.315 -9.890 -10.978 1.00 95.94 120 PRO A C 1
ATOM 948 O O . PRO A 1 120 ? 8.044 -11.080 -10.968 1.00 95.94 120 PRO A O 1
ATOM 951 N N . TYR A 1 121 ? 7.422 -9.006 -10.534 1.00 94.62 121 TYR A N 1
ATOM 952 C CA . TYR A 1 121 ? 6.067 -9.367 -10.090 1.00 94.62 121 TYR A CA 1
ATOM 953 C C . TYR A 1 121 ? 4.977 -8.969 -11.097 1.00 94.62 121 TYR A C 1
ATOM 955 O O . TYR A 1 121 ? 3.793 -9.086 -10.780 1.00 94.62 121 TYR A O 1
ATOM 963 N N . THR A 1 122 ? 5.352 -8.492 -12.289 1.00 94.62 122 THR A N 1
ATOM 964 C CA . THR A 1 122 ? 4.430 -8.358 -13.421 1.00 94.62 122 THR A CA 1
ATOM 965 C C . THR A 1 122 ? 4.655 -9.504 -14.412 1.00 94.62 122 THR A C 1
ATOM 967 O O . THR A 1 122 ? 5.806 -9.816 -14.715 1.00 94.62 122 THR A O 1
ATOM 970 N N . PRO A 1 123 ? 3.587 -10.142 -14.926 1.00 92.94 123 PRO A N 1
ATOM 971 C CA . PRO A 1 123 ? 3.679 -11.135 -15.992 1.00 92.94 123 PRO A CA 1
ATOM 972 C C . PRO A 1 123 ? 3.593 -10.517 -17.392 1.00 92.94 123 PRO A C 1
ATOM 974 O O . PRO A 1 123 ? 3.513 -11.238 -18.382 1.00 92.94 123 PRO A O 1
ATOM 977 N N . PHE A 1 124 ? 3.544 -9.188 -17.493 1.00 93.44 124 PHE A N 1
ATOM 978 C CA . PHE A 1 124 ? 3.297 -8.501 -18.751 1.00 93.44 124 PHE A CA 1
ATOM 979 C C . PHE A 1 124 ? 4.587 -7.905 -19.319 1.00 93.44 124 PHE A C 1
ATOM 981 O O . PHE A 1 124 ? 5.338 -7.255 -18.599 1.00 93.44 124 PHE A O 1
ATOM 988 N N . TYR A 1 125 ? 4.793 -8.044 -20.632 1.00 92.62 125 TYR A N 1
ATOM 989 C CA . TYR A 1 125 ? 5.868 -7.354 -21.366 1.00 92.62 125 TYR A CA 1
ATOM 990 C C . TYR A 1 125 ? 5.656 -5.834 -21.425 1.00 92.62 125 TYR A C 1
ATOM 992 O O . TYR A 1 125 ? 6.606 -5.065 -21.568 1.00 92.62 125 TYR A O 1
ATOM 1000 N N . ARG A 1 126 ? 4.398 -5.401 -21.286 1.00 92.81 126 ARG A N 1
ATOM 1001 C CA . ARG A 1 126 ? 3.962 -4.005 -21.240 1.00 92.81 126 ARG A CA 1
ATOM 1002 C C . ARG A 1 126 ? 2.921 -3.810 -20.171 1.00 92.81 126 ARG A C 1
ATOM 1004 O O . ARG A 1 126 ? 2.091 -4.689 -19.949 1.00 92.81 126 ARG A O 1
ATOM 1011 N N . LYS A 1 127 ? 2.909 -2.632 -19.558 1.00 92.88 127 LYS A N 1
ATOM 1012 C CA . LYS A 1 127 ? 1.856 -2.277 -18.618 1.00 92.88 127 LYS A CA 1
ATOM 1013 C C . LYS A 1 127 ? 0.502 -2.337 -19.345 1.00 92.88 127 LYS A C 1
ATOM 1015 O O . LYS A 1 127 ? 0.308 -1.592 -20.308 1.00 92.88 127 LYS A O 1
ATOM 1020 N N . PRO A 1 128 ? -0.450 -3.166 -18.882 1.00 90.31 128 PRO A N 1
ATOM 1021 C CA . PRO A 1 128 ? -1.789 -3.191 -19.445 1.00 90.31 128 PRO A CA 1
ATOM 1022 C C . PRO A 1 128 ? -2.441 -1.807 -19.405 1.00 90.31 128 PRO A C 1
ATOM 1024 O O . PRO A 1 128 ? -2.206 -1.005 -18.490 1.00 90.31 128 PRO A O 1
ATOM 1027 N N . ARG A 1 129 ? -3.287 -1.536 -20.401 1.00 87.56 129 ARG A N 1
ATOM 1028 C CA . ARG A 1 129 ? -4.120 -0.332 -20.416 1.00 87.56 129 ARG A CA 1
ATOM 1029 C C . ARG A 1 129 ? -5.105 -0.361 -19.254 1.00 87.56 129 ARG A C 1
ATOM 1031 O O . ARG A 1 129 ? -5.551 -1.419 -18.814 1.00 87.56 129 ARG A O 1
ATOM 1038 N N . ASN A 1 130 ? -5.458 0.824 -18.773 1.00 86.00 130 ASN A N 1
ATOM 1039 C CA . ASN A 1 130 ? -6.385 0.948 -17.662 1.00 86.00 130 ASN A CA 1
ATOM 1040 C C . ASN A 1 130 ? -7.771 0.495 -18.125 1.00 86.00 130 ASN A C 1
ATOM 1042 O O . ASN A 1 130 ? -8.345 1.067 -19.049 1.00 86.00 130 ASN A O 1
ATOM 1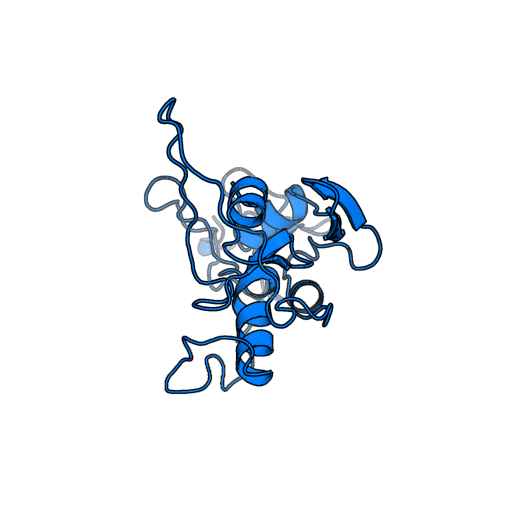046 N N . VAL A 1 131 ? -8.318 -0.520 -17.462 1.00 76.00 131 VAL A N 1
ATOM 1047 C CA . VAL A 1 131 ? -9.741 -0.838 -17.571 1.00 76.00 131 VAL A CA 1
ATOM 1048 C C . VAL A 1 131 ? -10.459 0.198 -16.700 1.00 76.00 131 VAL A C 1
ATOM 1050 O O .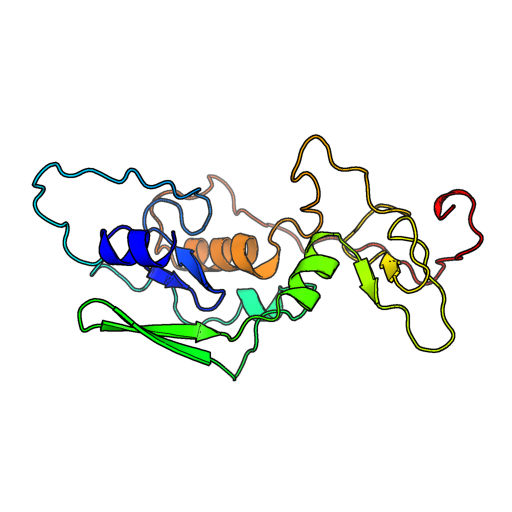 VAL A 1 131 ? -10.319 0.183 -15.476 1.00 76.00 131 VAL A O 1
ATOM 1053 N N . PHE A 1 132 ? -11.138 1.159 -17.331 1.00 75.62 132 PHE A N 1
ATOM 1054 C CA . PHE A 1 132 ? -11.683 2.379 -16.709 1.00 75.62 132 PHE A CA 1
ATOM 1055 C C . PHE A 1 132 ? -10.604 3.357 -16.200 1.00 75.62 132 PHE A C 1
ATOM 1057 O O . PHE A 1 132 ? -9.660 3.678 -16.915 1.00 75.62 132 PHE A O 1
ATOM 1064 N N . THR A 1 133 ? -10.756 3.884 -14.979 1.00 69.19 133 THR A N 1
ATOM 1065 C CA . THR A 1 133 ? -9.936 4.980 -14.440 1.00 69.19 133 THR A CA 1
ATOM 1066 C C . THR A 1 133 ? -8.748 4.518 -13.590 1.00 69.19 133 THR A C 1
ATOM 1068 O O . THR A 1 133 ? -7.763 5.240 -13.509 1.00 69.19 133 THR A O 1
ATOM 1071 N N . HIS A 1 134 ? -8.799 3.327 -12.973 1.00 60.81 134 HIS A N 1
ATOM 1072 C CA . HIS A 1 134 ? -7.836 2.912 -11.931 1.00 60.81 134 HIS A CA 1
ATOM 1073 C C . HIS A 1 134 ? -7.330 1.455 -12.060 1.00 60.81 134 HIS A C 1
ATOM 1075 O O . HIS A 1 134 ? -6.888 0.858 -11.077 1.00 60.81 134 HIS A O 1
ATOM 1081 N N . GLY A 1 135 ? -7.368 0.868 -13.262 1.00 64.25 135 GLY A N 1
ATOM 1082 C CA . GLY A 1 135 ? -6.945 -0.517 -13.554 1.00 64.25 135 GLY A CA 1
ATOM 1083 C C . GLY A 1 135 ? -5.430 -0.780 -13.520 1.00 64.25 135 GLY A C 1
ATOM 1084 O O . GLY A 1 135 ? -4.928 -1.571 -14.307 1.00 64.25 135 GLY A O 1
ATOM 1085 N N . GLU A 1 136 ? -4.692 -0.102 -12.645 1.00 78.06 136 GLU A N 1
ATOM 1086 C CA . GLU A 1 136 ? -3.222 -0.057 -12.642 1.00 78.06 136 GLU A CA 1
ATOM 1087 C C . GLU A 1 136 ? -2.570 -0.922 -11.555 1.00 78.06 136 GLU A C 1
ATOM 1089 O O . GLU A 1 136 ? -1.348 -0.947 -11.455 1.00 78.06 136 GLU A O 1
ATOM 1094 N N . ALA A 1 137 ? -3.364 -1.620 -10.738 1.00 87.19 137 ALA A N 1
ATOM 1095 C CA . ALA A 1 137 ? -2.944 -2.234 -9.476 1.00 87.19 137 ALA A CA 1
ATOM 1096 C C . ALA A 1 137 ? -2.179 -3.567 -9.609 1.00 87.19 137 ALA A C 1
ATOM 1098 O O . ALA A 1 137 ? -2.500 -4.537 -8.920 1.00 87.19 137 ALA A O 1
ATOM 1099 N N . ILE A 1 138 ? -1.147 -3.622 -10.452 1.00 93.38 138 ILE A N 1
ATOM 1100 C CA . ILE A 1 138 ? -0.360 -4.837 -10.725 1.00 93.38 138 ILE A CA 1
ATOM 1101 C C . ILE A 1 138 ? 0.338 -5.358 -9.466 1.00 93.38 138 ILE A C 1
ATOM 1103 O O . ILE A 1 138 ? 0.361 -6.562 -9.224 1.00 93.38 138 ILE A O 1
ATOM 1107 N N . CYS A 1 139 ? 0.831 -4.473 -8.591 1.00 93.38 139 CYS A N 1
ATOM 1108 C CA . CYS A 1 139 ? 1.440 -4.911 -7.329 1.00 93.38 139 CYS A CA 1
ATOM 1109 C C . CYS 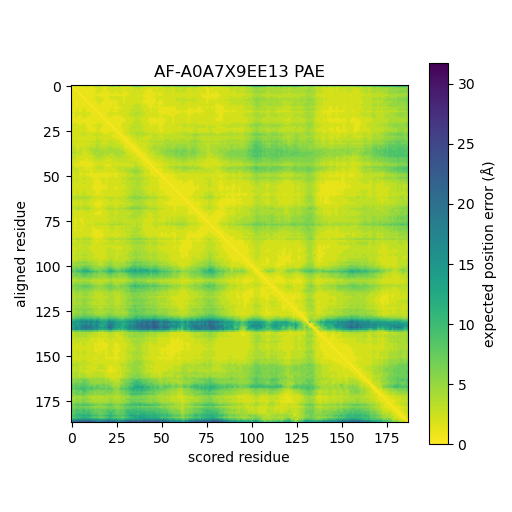A 1 139 ? 0.455 -5.632 -6.389 1.00 93.38 139 CYS A C 1
ATOM 1111 O O . CYS A 1 139 ? 0.875 -6.270 -5.416 1.00 93.38 139 CYS A O 1
ATOM 1113 N N . GLY A 1 140 ? -0.857 -5.475 -6.615 1.00 91.88 140 GLY A N 1
ATOM 1114 C CA . GLY A 1 140 ? -1.925 -6.116 -5.850 1.00 91.88 140 GLY A CA 1
ATOM 1115 C C . GLY A 1 140 ? -1.875 -5.838 -4.345 1.00 91.88 140 GLY A C 1
ATOM 1116 O O . GLY A 1 140 ? -2.296 -6.679 -3.552 1.00 91.88 140 GLY A O 1
ATOM 1117 N N . GLY A 1 141 ? -1.276 -4.719 -3.919 1.00 94.06 141 GLY A N 1
ATOM 1118 C CA . GLY A 1 141 ? -1.081 -4.402 -2.503 1.00 94.06 141 GLY A CA 1
ATOM 1119 C C . GLY A 1 141 ? -0.220 -5.428 -1.755 1.00 94.06 141 GLY A C 1
ATOM 1120 O O . GLY A 1 141 ? -0.464 -5.665 -0.571 1.00 94.06 141 GLY A O 1
ATOM 1121 N N . ARG A 1 142 ? 0.763 -6.057 -2.425 1.00 94.94 142 ARG A N 1
ATOM 1122 C CA . ARG A 1 142 ? 1.627 -7.123 -1.875 1.00 94.94 142 ARG A CA 1
ATOM 1123 C C . ARG A 1 142 ? 2.130 -6.833 -0.455 1.00 94.94 142 ARG A C 1
ATOM 1125 O O . ARG A 1 142 ? 1.951 -7.676 0.420 1.00 94.94 142 ARG A O 1
ATOM 1132 N N . GLY A 1 143 ? 2.695 -5.648 -0.226 1.00 95.88 143 GLY A N 1
ATOM 1133 C CA . GLY A 1 143 ? 3.163 -5.223 1.095 1.00 95.88 143 GLY A CA 1
ATOM 1134 C C . GLY A 1 143 ? 2.054 -4.631 1.962 1.00 95.88 143 GLY A C 1
ATOM 1135 O O . GLY A 1 143 ? 1.675 -5.195 2.987 1.00 95.88 143 GLY A O 1
ATOM 1136 N N . CYS A 1 144 ? 1.516 -3.481 1.560 1.00 96.25 144 CYS A N 1
ATOM 1137 C CA . CYS A 1 144 ? 0.657 -2.659 2.414 1.00 96.25 144 CYS A CA 1
ATOM 1138 C C . CYS A 1 144 ? -0.719 -3.270 2.745 1.00 96.25 144 CYS A C 1
ATOM 1140 O O . CYS A 1 144 ? -1.282 -2.915 3.777 1.00 96.25 144 CYS A O 1
ATOM 1142 N N . ILE A 1 145 ? -1.238 -4.189 1.919 1.00 96.06 145 ILE A N 1
ATOM 1143 C CA . ILE A 1 145 ? -2.524 -4.872 2.136 1.00 96.06 145 ILE A CA 1
ATOM 1144 C C . ILE A 1 145 ? -2.287 -6.340 2.491 1.00 96.06 145 ILE A C 1
ATOM 1146 O O . ILE A 1 145 ? -2.603 -6.782 3.591 1.00 96.06 145 ILE A O 1
ATOM 1150 N N . ARG A 1 146 ? -1.702 -7.106 1.566 1.00 95.75 146 ARG A N 1
ATOM 1151 C CA . ARG A 1 146 ? -1.612 -8.571 1.634 1.00 95.75 146 ARG A CA 1
ATOM 1152 C C . ARG A 1 146 ? -0.692 -9.041 2.760 1.00 95.75 146 ARG A C 1
ATOM 1154 O O . ARG A 1 146 ? -1.086 -9.914 3.526 1.00 95.75 146 ARG A O 1
ATOM 1161 N N . ALA A 1 147 ? 0.494 -8.451 2.910 1.00 96.31 147 ALA A N 1
ATOM 1162 C CA . ALA A 1 147 ? 1.396 -8.815 4.004 1.00 96.31 147 ALA A CA 1
ATOM 1163 C C . ALA A 1 147 ? 0.843 -8.395 5.376 1.00 96.31 147 ALA A C 1
ATOM 1165 O O . ALA A 1 147 ? 0.942 -9.165 6.329 1.00 96.31 147 ALA A O 1
ATOM 1166 N N . CYS A 1 148 ? 0.208 -7.220 5.476 1.00 96.56 148 CYS A N 1
ATOM 1167 C CA . CYS A 1 148 ? -0.501 -6.805 6.692 1.00 96.56 148 CYS A CA 1
ATOM 1168 C C . CYS A 1 148 ? -1.609 -7.795 7.066 1.00 96.56 148 CYS A C 1
ATOM 1170 O O . CYS A 1 148 ? -1.657 -8.251 8.204 1.00 96.56 148 CYS A O 1
ATOM 1172 N N . MET A 1 149 ? -2.451 -8.166 6.101 1.00 95.69 149 MET A N 1
ATOM 1173 C CA . MET A 1 149 ? -3.540 -9.124 6.285 1.00 95.69 149 MET A CA 1
ATOM 1174 C C . MET A 1 149 ? -3.039 -10.462 6.846 1.00 95.69 149 MET A C 1
ATOM 1176 O O . MET A 1 149 ? -3.572 -10.947 7.839 1.00 95.69 149 MET A O 1
ATOM 1180 N N . LEU A 1 150 ? -1.958 -11.008 6.276 1.00 94.75 150 LEU A N 1
ATOM 1181 C CA . LEU A 1 150 ? -1.346 -12.254 6.755 1.00 94.75 150 LEU A CA 1
ATOM 1182 C C . LEU A 1 150 ? -0.896 -12.166 8.216 1.00 94.75 150 LEU A C 1
ATOM 1184 O O . LEU A 1 150 ? -1.101 -13.100 8.986 1.00 94.75 150 LEU A O 1
ATOM 1188 N N . GLN A 1 151 ? -0.280 -11.050 8.610 1.00 95.62 151 GLN A N 1
ATOM 1189 C CA . GLN A 1 151 ? 0.181 -10.870 9.988 1.00 95.62 151 GLN A CA 1
ATOM 1190 C C . GLN A 1 151 ? -0.982 -10.702 10.965 1.00 95.62 151 GLN A C 1
ATOM 1192 O O . GLN A 1 151 ? -0.928 -11.243 12.066 1.00 95.62 151 GLN A O 1
ATOM 1197 N N . LEU A 1 152 ? -2.030 -9.977 10.572 1.00 95.81 152 LEU A N 1
ATOM 1198 C CA . LEU A 1 152 ? -3.232 -9.796 11.386 1.00 95.81 152 LEU A CA 1
ATOM 1199 C C . LEU A 1 152 ? -3.956 -11.125 11.626 1.00 95.81 152 LEU A C 1
ATOM 1201 O O . LEU A 1 152 ? -4.297 -11.440 12.764 1.00 95.81 152 LEU A O 1
ATOM 1205 N N . GLU A 1 153 ? -4.130 -11.927 10.574 1.00 94.38 153 GLU A N 1
ATOM 1206 C CA . GLU A 1 153 ? -4.765 -13.245 10.654 1.00 94.38 153 GLU A CA 1
ATOM 1207 C C . GLU A 1 153 ? -3.952 -14.214 11.514 1.00 94.38 153 GLU A C 1
ATOM 1209 O O . GLU A 1 153 ? -4.501 -14.815 12.436 1.00 94.38 153 GLU A O 1
ATOM 1214 N N . LYS A 1 154 ? -2.630 -14.287 11.289 1.00 93.12 154 LYS A N 1
ATOM 1215 C CA . LYS A 1 154 ? -1.712 -15.124 12.079 1.00 93.12 154 LYS A CA 1
ATOM 1216 C C . LYS A 1 154 ? -1.731 -14.768 13.567 1.00 93.12 154 LYS A C 1
ATOM 1218 O O . LYS A 1 154 ? -1.579 -15.645 14.410 1.00 93.12 154 LYS A O 1
ATOM 1223 N N . ARG A 1 155 ? -1.902 -13.485 13.891 1.00 94.56 155 ARG A N 1
ATOM 1224 C CA . ARG A 1 155 ? -2.010 -12.990 15.273 1.00 94.56 155 ARG A CA 1
ATOM 1225 C C . ARG A 1 155 ? -3.409 -13.148 15.866 1.00 94.56 155 ARG A C 1
ATOM 1227 O O . ARG A 1 155 ? -3.571 -12.934 17.059 1.00 94.56 155 ARG A O 1
ATOM 1234 N N . GLY A 1 156 ? -4.415 -13.468 15.054 1.00 93.94 156 GLY A N 1
ATOM 1235 C CA . GLY A 1 156 ? -5.794 -13.619 15.507 1.00 93.94 156 GLY A CA 1
ATOM 1236 C C . GLY A 1 156 ? -6.463 -12.321 15.968 1.00 93.94 156 GLY A C 1
ATOM 1237 O O . GLY A 1 156 ? -7.458 -12.401 16.676 1.00 93.94 156 GLY A O 1
ATOM 1238 N N . VAL A 1 157 ? -5.958 -11.149 15.562 1.00 95.38 157 VAL A N 1
ATOM 1239 C CA . VAL A 1 157 ? -6.470 -9.828 15.999 1.00 95.38 157 VAL A CA 1
ATOM 1240 C C . VAL A 1 157 ? -7.572 -9.263 15.098 1.00 95.38 157 VAL A C 1
ATOM 1242 O O . VAL A 1 157 ? -7.946 -8.102 15.221 1.00 95.38 157 VAL A O 1
ATOM 1245 N N . ILE A 1 158 ? -8.077 -10.076 14.171 1.00 95.56 158 ILE A N 1
ATOM 1246 C CA . ILE A 1 158 ? -9.181 -9.726 13.278 1.00 95.56 158 ILE A CA 1
ATOM 1247 C C . ILE A 1 158 ? -10.300 -10.761 13.368 1.00 95.56 158 ILE A C 1
ATOM 1249 O O . ILE A 1 158 ? -10.044 -11.955 13.565 1.00 95.56 158 ILE A O 1
ATOM 1253 N N . LYS A 1 159 ? -11.537 -10.296 13.193 1.00 95.38 159 LYS A N 1
ATOM 1254 C CA . LYS A 1 159 ? -12.751 -11.114 13.294 1.00 95.38 159 LYS A CA 1
ATOM 1255 C C . LYS A 1 159 ? -13.030 -11.870 11.995 1.00 95.38 159 LYS A C 1
ATOM 1257 O O . LYS A 1 159 ? -13.260 -13.075 12.023 1.00 95.38 159 LYS A O 1
ATOM 1262 N N . ASN A 1 160 ? -12.978 -11.188 10.849 1.00 94.81 160 ASN A N 1
ATOM 1263 C CA . ASN A 1 160 ? -13.223 -11.807 9.550 1.00 94.81 160 ASN A CA 1
ATOM 1264 C C . ASN A 1 160 ? -11.946 -12.494 9.042 1.00 94.81 160 ASN A C 1
ATOM 1266 O O . ASN A 1 160 ? -11.022 -11.845 8.547 1.00 94.81 160 ASN A O 1
ATOM 1270 N N . LYS A 1 161 ? -11.888 -13.818 9.166 1.00 93.38 161 LYS A N 1
ATOM 1271 C CA . LYS A 1 161 ? -10.763 -14.642 8.703 1.00 93.38 161 LYS A CA 1
ATOM 1272 C C . LYS A 1 161 ? -11.129 -15.365 7.414 1.00 93.38 161 LYS A C 1
ATOM 1274 O O . LYS A 1 161 ? -12.307 -15.599 7.142 1.00 93.38 161 LYS A O 1
ATOM 1279 N N . PHE A 1 162 ? -10.128 -15.697 6.611 1.00 91.94 162 PHE A N 1
ATOM 1280 C CA . PHE A 1 162 ? -10.346 -16.630 5.518 1.00 91.94 162 PHE A CA 1
ATOM 1281 C C . PHE A 1 162 ? -10.577 -18.036 6.085 1.00 91.94 162 PHE A C 1
ATOM 1283 O O . PHE A 1 162 ? -10.040 -18.390 7.132 1.00 91.94 162 PHE A O 1
ATOM 1290 N N . ILE A 1 163 ? -11.370 -18.845 5.379 1.00 92.19 163 ILE A N 1
ATOM 1291 C CA . ILE A 1 163 ? -11.588 -20.256 5.742 1.00 92.19 163 ILE A CA 1
ATOM 1292 C C . ILE A 1 163 ? -10.263 -21.030 5.656 1.00 92.19 163 ILE A C 1
ATOM 1294 O O . ILE A 1 163 ? -9.939 -21.817 6.538 1.00 92.19 163 ILE A O 1
ATOM 1298 N N . ASN A 1 164 ? -9.478 -20.752 4.612 1.00 91.75 164 ASN A N 1
ATOM 1299 C CA . ASN A 1 164 ? -8.129 -21.274 4.413 1.00 91.75 164 ASN A CA 1
ATOM 1300 C C . ASN A 1 164 ? -7.108 -20.135 4.528 1.00 91.75 164 ASN A C 1
ATOM 1302 O O . ASN A 1 164 ? -7.453 -19.003 4.188 1.00 91.75 164 ASN A O 1
ATOM 1306 N N . PRO A 1 165 ? -5.848 -20.398 4.919 1.00 88.19 165 PRO A N 1
ATOM 1307 C CA . PRO A 1 165 ? -4.818 -19.365 4.965 1.00 88.19 165 PRO A CA 1
ATOM 1308 C C . PRO A 1 165 ? -4.740 -18.568 3.657 1.00 88.19 165 PRO A C 1
ATOM 1310 O O . PRO A 1 165 ? -4.620 -19.149 2.580 1.00 88.19 165 PRO A O 1
ATOM 1313 N N . PHE A 1 166 ? -4.757 -17.232 3.746 1.00 86.06 166 PHE A N 1
ATOM 1314 C CA . PHE A 1 166 ? -4.759 -16.353 2.565 1.00 86.06 166 PHE A CA 1
ATOM 1315 C C . PHE A 1 166 ? -3.606 -16.614 1.584 1.00 86.06 166 PHE A C 1
ATOM 1317 O O . PHE A 1 166 ? -3.722 -16.377 0.381 1.00 86.06 166 PHE A O 1
ATOM 1324 N N . ARG A 1 167 ? -2.455 -17.042 2.107 1.00 87.44 167 ARG A N 1
ATOM 1325 C CA . ARG A 1 167 ? -1.273 -17.388 1.324 1.00 87.44 167 ARG A CA 1
ATOM 1326 C C . ARG A 1 167 ? -0.666 -18.660 1.901 1.00 87.44 167 ARG A C 1
ATOM 1328 O O . ARG A 1 167 ? -0.217 -18.655 3.043 1.00 87.44 167 ARG A O 1
ATOM 1335 N N . THR A 1 168 ? -0.639 -19.707 1.089 1.00 85.44 168 THR A N 1
ATOM 1336 C CA . THR A 1 168 ? -0.052 -21.015 1.413 1.00 85.44 168 THR A CA 1
ATOM 1337 C C . THR A 1 168 ? 1.357 -21.176 0.846 1.00 85.44 168 THR A C 1
ATOM 1339 O O . THR A 1 168 ? 2.170 -21.891 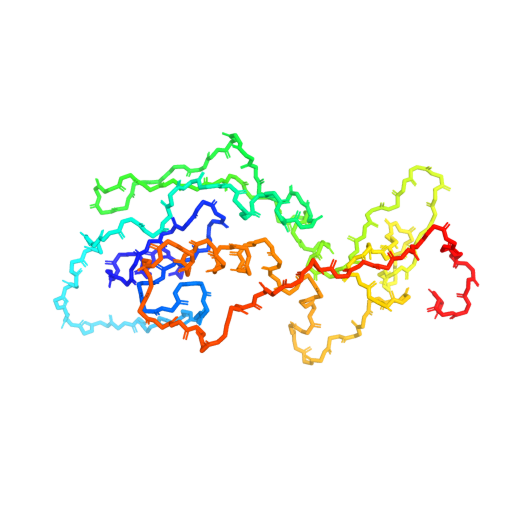1.421 1.00 85.44 168 THR A O 1
ATOM 1342 N N . GLU A 1 169 ? 1.673 -20.464 -0.238 1.00 87.81 169 GLU A N 1
ATOM 1343 C CA . GLU A 1 169 ? 2.935 -20.592 -0.969 1.00 87.81 169 GLU A CA 1
ATOM 1344 C C . GLU A 1 169 ? 3.656 -19.251 -1.139 1.00 87.81 169 GLU A C 1
ATOM 1346 O O . GLU A 1 169 ? 3.102 -18.164 -0.919 1.00 87.81 169 GLU A O 1
ATOM 1351 N N . LYS A 1 170 ? 4.928 -19.317 -1.542 1.00 88.06 170 LYS A N 1
ATOM 1352 C CA . LYS A 1 170 ? 5.690 -18.119 -1.905 1.00 88.06 170 LYS A CA 1
ATOM 1353 C C . LYS A 1 170 ? 5.079 -17.486 -3.164 1.00 88.06 170 LYS A C 1
ATOM 1355 O O . LYS A 1 170 ? 4.725 -18.214 -4.086 1.00 88.06 170 LYS A O 1
ATOM 1360 N N . PRO A 1 171 ? 4.958 -16.146 -3.237 1.00 88.50 171 PRO A N 1
ATOM 1361 C CA . PRO A 1 171 ? 4.547 -15.487 -4.471 1.00 88.50 171 PRO A CA 1
ATOM 1362 C C . PRO A 1 171 ? 5.495 -15.850 -5.615 1.00 88.50 171 PRO A C 1
ATOM 1364 O O . PRO A 1 171 ? 6.712 -15.802 -5.431 1.00 88.50 171 PRO A O 1
ATOM 1367 N N . TRP A 1 172 ? 4.935 -16.175 -6.777 1.00 91.31 172 TRP A N 1
ATOM 1368 C CA . TRP A 1 172 ? 5.715 -16.353 -7.995 1.00 91.31 172 TRP A CA 1
ATOM 1369 C C . TRP A 1 172 ? 6.362 -15.030 -8.419 1.00 91.31 172 TRP A C 1
ATOM 1371 O O . TRP A 1 172 ? 5.882 -13.943 -8.080 1.00 91.31 172 TRP A O 1
ATOM 1381 N N . LEU A 1 173 ? 7.460 -15.151 -9.157 1.00 94.50 173 LEU A N 1
ATOM 1382 C CA . LEU A 1 173 ? 8.143 -14.061 -9.836 1.00 94.50 173 LEU A CA 1
ATOM 1383 C C . LEU A 1 173 ? 8.406 -14.491 -11.278 1.00 94.50 173 LEU A C 1
ATOM 1385 O O . LEU A 1 173 ? 8.492 -15.683 -11.566 1.00 94.50 173 LEU A O 1
ATOM 1389 N N . VAL A 1 174 ? 8.523 -13.512 -12.158 1.00 95.94 174 VAL A N 1
ATOM 1390 C CA . VAL A 1 174 ? 8.913 -13.675 -13.552 1.00 95.94 174 VAL A CA 1
ATOM 1391 C C . VAL A 1 174 ? 10.362 -13.249 -13.675 1.00 95.94 174 VAL A C 1
ATOM 1393 O O . VAL A 1 174 ? 10.762 -12.210 -13.143 1.00 95.94 174 VAL A O 1
ATOM 1396 N N . ASP A 1 175 ? 11.142 -14.091 -14.338 1.00 95.44 175 ASP A N 1
ATOM 1397 C CA . ASP A 1 175 ? 12.504 -13.764 -14.719 1.00 95.44 175 ASP A CA 1
ATOM 1398 C C . ASP A 1 175 ? 12.457 -12.876 -15.966 1.00 95.44 175 ASP A C 1
ATOM 1400 O O . ASP A 1 175 ? 11.934 -13.283 -16.998 1.00 95.44 175 ASP A O 1
ATOM 1404 N N . TRP A 1 176 ? 12.953 -11.648 -15.828 1.00 94.94 176 TRP A N 1
ATOM 1405 C CA . TRP A 1 176 ? 13.061 -10.662 -16.907 1.00 94.94 176 TRP A CA 1
ATOM 1406 C C . TRP A 1 176 ? 14.524 -10.401 -17.289 1.00 94.94 176 TRP A C 1
ATOM 1408 O O . TRP A 1 176 ? 14.848 -9.346 -17.840 1.00 94.94 176 TRP A O 1
ATOM 1418 N N . SER A 1 177 ? 15.435 -11.321 -16.954 1.00 92.00 177 SER A N 1
ATOM 1419 C CA . SER A 1 177 ? 16.859 -11.206 -17.293 1.00 92.00 177 SER A CA 1
ATOM 1420 C C . SER A 1 177 ? 17.120 -11.183 -18.802 1.00 92.00 177 SER A C 1
ATOM 1422 O O . SER A 1 177 ? 18.103 -10.584 -19.232 1.00 92.00 177 SER A O 1
ATOM 1424 N N . ASP A 1 178 ? 16.216 -11.754 -19.600 1.00 91.62 178 ASP A N 1
ATOM 1425 C CA . ASP A 1 178 ? 16.237 -11.788 -21.064 1.00 91.62 178 ASP A CA 1
ATOM 1426 C C . ASP A 1 178 ? 15.419 -10.658 -21.722 1.00 91.62 178 ASP A C 1
ATOM 1428 O O . ASP A 1 178 ? 15.183 -10.688 -22.930 1.00 91.62 178 ASP A O 1
ATOM 1432 N N . TYR A 1 179 ? 14.974 -9.654 -20.955 1.00 92.88 179 TYR A N 1
ATOM 1433 C CA . TYR A 1 179 ? 14.189 -8.544 -21.493 1.00 92.88 179 TYR A CA 1
ATOM 1434 C C . TYR A 1 179 ? 14.955 -7.783 -22.588 1.00 92.88 179 TYR A C 1
ATOM 1436 O O . TYR A 1 179 ? 15.942 -7.096 -22.306 1.00 92.88 179 TYR A O 1
ATOM 1444 N N . ASP A 1 180 ? 14.437 -7.835 -23.817 1.00 92.81 180 ASP A N 1
ATOM 1445 C CA . ASP A 1 180 ? 14.919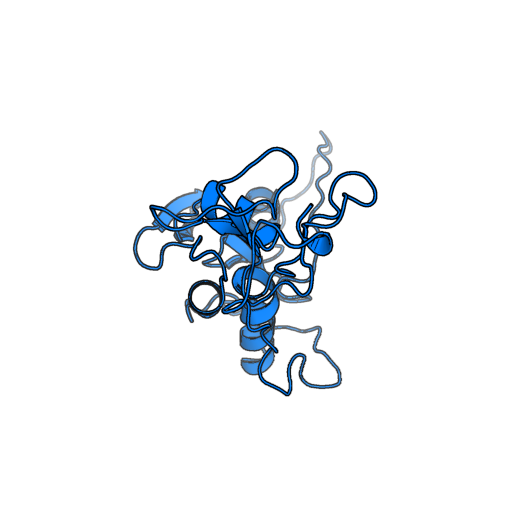 -7.054 -24.956 1.00 92.81 180 ASP A CA 1
ATOM 1446 C C . ASP A 1 180 ? 13.974 -5.867 -25.235 1.00 92.81 180 ASP A C 1
ATOM 1448 O O . ASP A 1 180 ? 12.803 -6.075 -25.573 1.00 92.81 180 ASP A O 1
ATOM 1452 N N . PRO A 1 181 ? 14.446 -4.606 -25.153 1.00 90.62 181 PRO A N 1
ATOM 1453 C CA . PRO A 1 181 ? 13.637 -3.436 -25.501 1.00 90.62 181 PRO A CA 1
ATOM 1454 C C . PRO A 1 181 ? 13.204 -3.391 -26.980 1.00 90.62 181 PRO A C 1
ATOM 1456 O O . PRO A 1 181 ? 12.328 -2.600 -27.341 1.00 90.62 181 PRO A O 1
ATOM 1459 N N . ASN A 1 182 ? 13.810 -4.202 -27.850 1.00 90.62 182 ASN A N 1
ATOM 1460 C CA . ASN A 1 182 ? 13.437 -4.327 -29.258 1.00 90.62 182 ASN A CA 1
ATOM 1461 C C . ASN A 1 182 ? 12.450 -5.462 -29.538 1.00 90.62 182 ASN A C 1
ATOM 1463 O O . ASN A 1 182 ? 11.977 -5.559 -30.672 1.00 90.62 182 ASN A O 1
ATOM 1467 N N . ASP A 1 183 ? 12.103 -6.272 -28.535 1.00 90.25 183 ASP A N 1
ATOM 1468 C CA . ASP A 1 183 ? 11.103 -7.325 -28.678 1.00 90.25 183 ASP A CA 1
ATOM 1469 C C . ASP A 1 183 ? 9.766 -6.715 -29.148 1.00 90.25 183 ASP A C 1
ATOM 1471 O O . ASP A 1 183 ? 9.286 -5.749 -28.542 1.00 90.25 183 ASP A O 1
ATOM 1475 N N . PRO A 1 184 ? 9.117 -7.257 -30.196 1.00 87.12 184 PRO A N 1
ATOM 1476 C CA . PRO A 1 184 ? 7.812 -6.781 -30.650 1.00 87.12 184 PRO A CA 1
ATOM 1477 C C . PRO A 1 184 ? 6.744 -6.735 -29.550 1.00 87.12 184 PRO A C 1
ATOM 1479 O O . PRO A 1 184 ? 5.841 -5.913 -29.617 1.00 87.12 184 PRO A O 1
ATOM 1482 N N . ARG A 1 185 ? 6.845 -7.580 -28.517 1.00 85.88 185 ARG A N 1
ATOM 1483 C CA . ARG A 1 185 ? 5.945 -7.594 -27.350 1.00 85.88 185 ARG A CA 1
ATOM 1484 C C . ARG A 1 185 ? 6.200 -6.429 -26.395 1.00 85.88 185 ARG A C 1
ATOM 1486 O O . ARG A 1 185 ? 5.297 -6.041 -25.655 1.00 85.88 185 ARG A O 1
ATOM 1493 N N . ALA A 1 186 ? 7.419 -5.887 -26.391 1.00 79.38 186 ALA A N 1
ATOM 1494 C CA . ALA A 1 186 ? 7.791 -4.674 -25.668 1.00 79.38 186 ALA A CA 1
ATOM 1495 C C . ALA A 1 186 ? 7.478 -3.393 -26.473 1.00 79.38 186 ALA A C 1
ATOM 1497 O O . ALA A 1 186 ? 7.550 -2.293 -25.909 1.00 79.38 186 ALA A O 1
ATOM 1498 N N . ARG A 1 187 ? 7.089 -3.523 -27.754 1.00 67.75 187 ARG A N 1
ATOM 1499 C CA . ARG A 1 187 ? 6.764 -2.439 -28.701 1.00 67.75 187 ARG A CA 1
ATOM 1500 C C . ARG A 1 187 ? 5.281 -2.295 -29.042 1.00 67.75 187 ARG A C 1
ATOM 1502 O O . ARG A 1 187 ? 4.464 -3.167 -28.691 1.00 67.75 187 ARG A O 1
#

Mean predicted aligned error: 4.02 Å

Secondary structure (DSSP, 8-state):
-HHHHHHTTS-EE-TTS-EEBTTTBT----------S--PPPPPP-SS-S-----HHHHT-TT--EEEEEEEEEEETTEEEEEEEE-HHHHHHHHTTEEEPPTT--EESSTT-SEEEEPTT---SSPPPPSTT-TT-TTTTIIIIIIHHHHHHHHT--SS--SS-S--SPPP----TT--TTSTTT-

Solvent-accessible surface area (backbone atoms only — not comparable to full-atom values): 10977 Å² total; per-residue (Å²): 108,67,66,58,40,30,60,54,24,57,29,45,65,22,49,69,64,40,53,33,27,49,54,53,36,48,77,73,84,88,84,85,84,89,76,88,72,91,71,86,80,53,65,58,54,81,70,81,79,76,62,78,76,78,52,44,27,42,78,44,28,88,40,64,23,45,40,93,79,53,64,48,76,45,77,56,96,89,39,82,46,62,24,34,35,69,42,68,67,39,37,54,36,22,29,46,23,39,29,78,39,55,93,96,51,62,8,38,16,46,87,97,45,52,54,21,28,54,24,46,72,32,95,45,59,38,56,73,75,56,65,75,92,73,47,46,60,57,42,66,45,45,4,57,32,48,33,42,40,53,53,34,55,75,68,60,62,39,69,65,68,69,97,57,77,95,70,88,67,82,83,80,69,44,86,59,90,80,71,51,63,81,37,71,70,32,98

Nearest PDB structures (foldseek):
  3zfs-assembly1_B  TM=5.974E-01  e=4.852E+00  Methanothermobacter marburgensis